Protein AF-Q92HY9-F1 (afdb_monomer)

Sequence (256 aa):
MSGAGNITINAANINLTNNNSILTLFDCNITTLTGNINNTAGVDGQGILNLAHDLGSSNIITGDIGNIGSLAAVNVLLGAATLNSTILKATNINLQSNTSVLNLDDDITVTGNIDGAKGVNGNFIGNAILNGNINNFNILQCNGGNGKILDLQSNTTVNSIVFADSVLAAGTISVNSLLDVGGITFNNSNASGGTLIINTEDTINIALLNAIQAKIQINANLTINDPSAGDIGDIRIADNTTYTIDAANGNVNLLK

Organism: Rickettsia conorii (strain ATCC VR-613 / Malish 7) (NCBI:txid272944)

Radius of gyration: 19.77 Å; Cα contacts (8 Å, |Δi|>4): 895; chains: 1; bounding box: 48×39×58 Å

pLDDT: mean 87.24, std 10.51, range [45.34, 97.75]

Secondary structure (DSSP, 8-state):
----PPEEEEEEEEE--STT-EEE---SSEEEEEEEEE-TTSSSSEEEEEE--STT-EEEE-S-BSSSS-EEEEEE-SSEEEE--SEEEEEEEEE-STT-EEEE-TTEEEEEEEEEPTTPEEEE-SSEEE-S-EES-SEEEE---TT-EEEE-S-EEES-EEE---SS---EEEE-S-EEES-EE--SSSSS--EEEE-S-EEE-S-EETGGG-EEEESS-EEE--TT----SEEEE-TT--EEE--TTS------

Structure (mmCIF, N/CA/C/O backbone):
data_AF-Q92HY9-F1
#
_entry.id   AF-Q92HY9-F1
#
loop_
_atom_site.group_PDB
_atom_site.id
_atom_site.type_symbol
_atom_site.label_atom_id
_atom_site.label_alt_id
_atom_site.label_comp_id
_atom_site.label_asym_id
_atom_site.label_entity_id
_atom_site.label_seq_id
_atom_site.pdbx_PDB_ins_code
_atom_site.Cartn_x
_atom_site.Cartn_y
_atom_site.Cartn_z
_atom_site.occupancy
_atom_site.B_iso_or_equiv
_atom_site.auth_seq_id
_atom_site.auth_comp_id
_atom_site.auth_asym_id
_atom_site.auth_atom_id
_atom_site.pdbx_PDB_model_num
ATOM 1 N N . MET A 1 1 ? 8.825 24.645 -21.674 1.00 48.97 1 MET A N 1
ATOM 2 C CA . MET A 1 1 ? 9.073 23.734 -22.812 1.00 48.97 1 MET A CA 1
ATOM 3 C C . MET A 1 1 ? 7.764 23.571 -23.567 1.00 48.97 1 MET A C 1
ATOM 5 O O . MET A 1 1 ? 6.755 23.303 -22.931 1.00 48.97 1 MET A O 1
ATOM 9 N N . SER A 1 2 ? 7.745 23.839 -24.873 1.00 45.34 2 SER A N 1
ATOM 10 C CA . SER A 1 2 ? 6.568 23.652 -25.726 1.00 45.34 2 SER A CA 1
ATOM 11 C C . SER A 1 2 ? 6.283 22.158 -25.907 1.00 45.34 2 SER A C 1
ATOM 13 O O . SER A 1 2 ? 7.115 21.462 -26.479 1.00 45.34 2 SER A O 1
ATOM 15 N N . GLY A 1 3 ? 5.130 21.705 -25.403 1.00 54.66 3 GLY A N 1
ATOM 16 C CA . GLY A 1 3 ? 4.423 20.468 -25.754 1.00 54.66 3 GLY A CA 1
ATOM 17 C C . GLY A 1 3 ? 5.274 19.227 -26.011 1.00 54.66 3 GLY A C 1
ATOM 18 O O . GLY A 1 3 ? 5.425 18.829 -27.163 1.00 54.66 3 GLY A O 1
ATOM 19 N N . ALA A 1 4 ? 5.766 18.570 -24.959 1.00 65.25 4 ALA A N 1
ATOM 20 C CA . ALA A 1 4 ? 6.141 17.166 -25.099 1.00 65.25 4 ALA A CA 1
ATOM 21 C C . ALA A 1 4 ? 4.860 16.382 -25.432 1.00 65.25 4 ALA A C 1
ATOM 23 O O . ALA A 1 4 ? 3.905 16.400 -24.656 1.00 65.25 4 ALA A O 1
ATOM 24 N N . GLY A 1 5 ? 4.787 15.780 -26.620 1.00 80.56 5 GLY A N 1
ATOM 25 C CA . GLY A 1 5 ? 3.675 14.902 -26.981 1.00 80.56 5 GLY A CA 1
ATOM 26 C C . GLY A 1 5 ? 3.630 13.681 -26.063 1.00 80.56 5 GLY A C 1
ATOM 27 O O . GLY A 1 5 ? 4.637 13.330 -25.451 1.00 80.56 5 GLY A O 1
ATOM 28 N N . ASN A 1 6 ? 2.470 13.036 -25.969 1.00 89.50 6 ASN A N 1
ATOM 29 C CA . ASN A 1 6 ? 2.368 11.770 -25.249 1.00 89.50 6 ASN A CA 1
ATOM 30 C C . ASN A 1 6 ? 3.250 10.715 -25.937 1.00 89.50 6 ASN A C 1
ATOM 32 O O . ASN A 1 6 ? 3.274 10.633 -27.169 1.00 89.50 6 ASN A O 1
ATOM 36 N N . ILE A 1 7 ? 3.946 9.898 -25.152 1.00 91.69 7 ILE A N 1
ATOM 37 C CA . ILE A 1 7 ? 4.766 8.786 -25.634 1.00 91.69 7 ILE A CA 1
ATOM 38 C C . ILE A 1 7 ? 3.978 7.486 -25.465 1.00 91.69 7 ILE A C 1
ATOM 40 O O . ILE A 1 7 ? 3.301 7.264 -24.462 1.00 91.69 7 ILE A O 1
ATOM 44 N N . THR A 1 8 ? 4.067 6.595 -26.449 1.00 93.06 8 THR A N 1
ATOM 45 C CA . THR A 1 8 ? 3.540 5.231 -26.339 1.00 93.06 8 THR A CA 1
ATOM 46 C C . THR A 1 8 ? 4.648 4.239 -26.649 1.00 93.06 8 THR A C 1
ATOM 48 O O . THR A 1 8 ? 5.225 4.265 -27.735 1.00 93.06 8 THR A O 1
ATOM 51 N N . ILE A 1 9 ? 4.940 3.361 -25.692 1.00 94.38 9 ILE A N 1
ATOM 52 C CA . ILE A 1 9 ? 5.895 2.264 -25.828 1.00 94.38 9 ILE A CA 1
ATOM 53 C C . ILE A 1 9 ? 5.087 0.974 -25.863 1.00 94.38 9 ILE A C 1
ATOM 55 O O . ILE A 1 9 ? 4.473 0.602 -24.866 1.00 94.38 9 ILE A O 1
ATOM 59 N N . ASN A 1 10 ? 5.093 0.294 -27.007 1.00 95.00 10 ASN A N 1
ATOM 60 C CA . ASN A 1 10 ? 4.466 -1.013 -27.141 1.00 95.00 10 ASN A CA 1
ATOM 61 C C . ASN A 1 10 ? 5.536 -2.100 -27.202 1.00 95.00 10 ASN A C 1
ATOM 63 O O . ASN A 1 10 ? 6.177 -2.297 -28.235 1.00 95.00 10 ASN A O 1
ATOM 67 N N . ALA A 1 11 ? 5.737 -2.784 -26.081 1.00 93.44 11 ALA A N 1
ATOM 68 C CA . ALA A 1 11 ? 6.594 -3.950 -25.987 1.00 93.44 11 ALA A CA 1
ATOM 69 C C . ALA A 1 11 ? 5.761 -5.148 -25.521 1.00 93.44 11 ALA A C 1
ATOM 71 O O . ALA A 1 11 ? 4.776 -4.996 -24.813 1.00 93.44 11 ALA A O 1
ATOM 72 N N . ALA A 1 12 ? 6.155 -6.367 -25.887 1.00 93.31 12 ALA A N 1
ATOM 73 C CA . ALA A 1 12 ? 5.593 -7.546 -25.225 1.00 93.31 12 ALA A CA 1
ATOM 74 C C . ALA A 1 12 ? 6.194 -7.697 -23.818 1.00 93.31 12 ALA A C 1
ATOM 76 O O . ALA A 1 12 ? 5.486 -7.926 -22.841 1.00 93.31 12 ALA A O 1
ATOM 77 N N . ASN A 1 13 ? 7.518 -7.542 -23.729 1.00 93.19 13 ASN A N 1
ATOM 78 C CA . ASN A 1 13 ? 8.279 -7.577 -22.489 1.00 93.19 13 ASN A CA 1
ATOM 79 C C . ASN A 1 13 ? 9.456 -6.603 -22.575 1.00 93.19 13 ASN A C 1
ATOM 81 O O . ASN A 1 13 ? 10.086 -6.481 -23.629 1.00 93.19 13 ASN A O 1
ATOM 85 N N . ILE A 1 14 ? 9.797 -5.988 -21.450 1.00 94.62 14 ILE A N 1
ATOM 86 C CA . ILE A 1 14 ? 11.052 -5.274 -21.237 1.00 94.62 14 ILE A CA 1
ATOM 87 C C . ILE A 1 14 ? 11.793 -5.977 -20.109 1.00 94.62 14 ILE A C 1
ATOM 89 O O . ILE A 1 14 ? 11.263 -6.135 -19.013 1.00 94.62 14 ILE A O 1
ATOM 93 N N . ASN A 1 15 ? 13.021 -6.410 -20.385 1.00 92.75 15 ASN A N 1
ATOM 94 C CA . ASN A 1 15 ? 13.782 -7.250 -19.470 1.00 92.75 15 ASN A CA 1
ATOM 95 C C . ASN A 1 15 ? 14.967 -6.477 -18.880 1.00 92.75 15 ASN A C 1
ATOM 97 O O . ASN A 1 15 ? 15.875 -6.075 -19.606 1.00 92.75 15 ASN A O 1
ATOM 101 N N . LEU A 1 16 ? 14.969 -6.305 -17.559 1.00 92.62 16 LEU A N 1
ATOM 102 C CA . LEU A 1 16 ? 16.054 -5.725 -16.770 1.00 92.62 16 LEU A CA 1
ATOM 103 C C . LEU A 1 16 ? 16.921 -6.869 -16.224 1.00 92.62 16 LEU A C 1
ATOM 105 O O . LEU A 1 16 ? 16.673 -7.405 -15.148 1.00 92.62 16 LEU A O 1
ATOM 109 N N . THR A 1 17 ? 17.890 -7.324 -17.017 1.00 84.25 17 THR A N 1
ATOM 110 C CA . THR A 1 17 ? 18.532 -8.640 -16.830 1.00 84.25 17 THR A CA 1
ATOM 111 C C . THR A 1 17 ? 19.725 -8.654 -15.872 1.00 84.25 17 THR A C 1
ATOM 113 O O . THR A 1 17 ? 20.313 -9.710 -15.648 1.00 84.25 17 THR A O 1
ATOM 116 N N . ASN A 1 18 ? 20.146 -7.506 -15.342 1.00 83.38 18 ASN A N 1
ATOM 117 C CA . ASN A 1 18 ? 21.265 -7.402 -14.402 1.00 83.38 18 ASN A CA 1
ATOM 118 C C . ASN A 1 18 ? 20.991 -6.341 -13.319 1.00 83.38 18 ASN A C 1
ATOM 120 O O . ASN A 1 18 ? 20.117 -5.492 -13.491 1.00 83.38 18 ASN A O 1
ATOM 124 N N . ASN A 1 19 ? 21.755 -6.357 -12.217 1.00 79.38 19 ASN A N 1
ATOM 125 C CA . ASN A 1 19 ? 21.597 -5.409 -11.098 1.00 79.38 19 ASN A CA 1
ATOM 126 C C . ASN A 1 19 ? 21.677 -3.942 -11.544 1.00 79.38 19 ASN A C 1
ATOM 128 O O . ASN A 1 19 ? 21.043 -3.084 -10.944 1.00 79.38 19 ASN A O 1
ATOM 132 N N . ASN A 1 20 ? 22.444 -3.664 -12.601 1.00 84.25 20 ASN A N 1
ATOM 133 C CA . ASN A 1 20 ? 22.708 -2.314 -13.096 1.00 84.25 20 ASN A CA 1
ATOM 134 C C . ASN A 1 20 ? 21.735 -1.890 -14.209 1.00 84.25 20 ASN A C 1
ATOM 136 O O . ASN A 1 20 ? 21.925 -0.841 -14.821 1.00 84.25 20 ASN A O 1
ATOM 140 N N . SER A 1 21 ? 20.727 -2.710 -14.522 1.00 93.06 21 SER A N 1
ATOM 141 C CA . SER A 1 21 ? 19.748 -2.408 -15.560 1.00 93.06 21 SER A CA 1
ATOM 142 C C . SER A 1 21 ? 18.793 -1.363 -15.020 1.00 93.06 21 SER A C 1
ATOM 144 O O . SER A 1 21 ? 18.073 -1.617 -14.062 1.00 93.06 21 SER A O 1
ATOM 146 N N . ILE A 1 22 ? 18.785 -0.189 -15.634 1.00 95.38 22 ILE A N 1
ATOM 147 C CA . ILE A 1 22 ? 17.919 0.911 -15.228 1.00 95.38 22 ILE A CA 1
ATOM 148 C C . ILE A 1 22 ? 17.062 1.285 -16.428 1.00 95.38 22 ILE A C 1
ATOM 150 O O . ILE A 1 22 ? 17.591 1.632 -17.484 1.00 95.38 22 ILE A O 1
ATOM 154 N N . LEU A 1 23 ? 15.746 1.222 -16.257 1.00 94.94 23 LEU A N 1
ATOM 155 C CA . LEU A 1 23 ? 14.795 1.831 -17.173 1.00 94.94 23 LEU A CA 1
ATOM 156 C C . LEU A 1 23 ? 14.234 3.081 -16.513 1.00 94.94 23 LEU A C 1
ATOM 158 O O . LEU A 1 23 ? 13.571 2.990 -15.485 1.00 94.94 23 LEU A O 1
ATOM 162 N N . THR A 1 24 ? 14.474 4.233 -17.127 1.00 94.31 24 THR A N 1
ATOM 163 C CA . THR A 1 24 ? 13.865 5.498 -16.716 1.00 94.31 24 THR A CA 1
ATOM 164 C C . THR A 1 24 ? 12.935 5.974 -17.814 1.00 94.31 24 THR A C 1
ATOM 166 O O . THR A 1 24 ? 13.365 6.157 -18.952 1.00 94.31 24 THR A O 1
ATOM 169 N N . LEU A 1 25 ? 11.670 6.189 -17.465 1.00 91.94 25 LEU A N 1
ATOM 170 C CA . LEU A 1 25 ? 10.712 6.854 -18.336 1.00 91.94 25 LEU A CA 1
ATOM 171 C C . LEU A 1 25 ? 10.763 8.353 -18.034 1.00 91.94 25 LEU A C 1
ATOM 173 O O . LEU A 1 25 ? 10.386 8.805 -16.952 1.00 91.94 25 LEU A O 1
ATOM 177 N N . PHE A 1 26 ? 11.327 9.098 -18.981 1.00 84.44 26 PHE A N 1
ATOM 178 C CA . PHE A 1 26 ? 11.511 10.538 -18.888 1.00 84.44 26 PHE A CA 1
ATOM 179 C C . PHE A 1 26 ? 10.613 11.223 -19.907 1.00 84.44 26 PHE A C 1
ATOM 181 O O . PHE A 1 26 ? 10.846 11.124 -21.115 1.00 84.44 26 PHE A O 1
ATOM 188 N N . ASP A 1 27 ? 9.604 11.929 -19.422 1.00 72.81 27 ASP A N 1
ATOM 189 C CA . ASP A 1 27 ? 8.750 12.754 -20.248 1.00 72.81 27 ASP A CA 1
ATOM 190 C C . ASP A 1 27 ? 8.119 13.888 -19.448 1.00 72.81 27 ASP A C 1
ATOM 192 O O . ASP A 1 27 ? 7.620 13.707 -18.350 1.00 72.81 27 ASP A O 1
ATOM 196 N N . CYS A 1 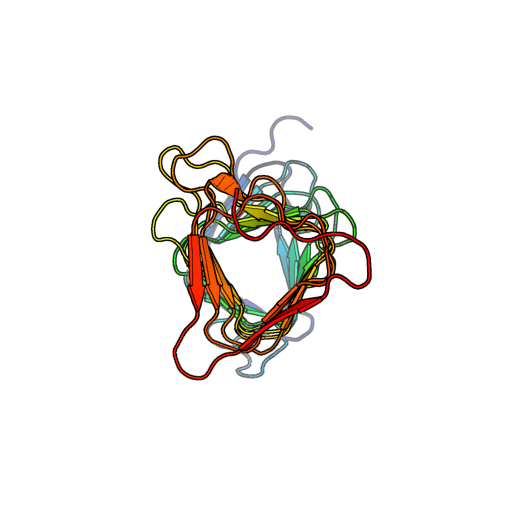28 ? 8.058 15.081 -20.026 1.00 75.19 28 CYS A N 1
ATOM 197 C CA . CYS A 1 28 ? 7.366 16.207 -19.399 1.00 75.19 28 CYS A CA 1
ATOM 198 C C . CYS A 1 28 ? 5.827 16.130 -19.564 1.00 75.19 28 CYS A C 1
ATOM 200 O O . CYS A 1 28 ? 5.172 17.172 -19.514 1.00 75.19 28 CYS A O 1
ATOM 202 N N . ASN A 1 29 ? 5.261 14.957 -19.891 1.00 87.19 29 ASN A N 1
ATOM 203 C CA . ASN A 1 29 ? 3.833 14.756 -20.171 1.00 87.19 29 ASN A CA 1
ATOM 204 C C . ASN A 1 29 ? 3.401 13.305 -19.847 1.00 87.19 29 ASN A C 1
ATOM 206 O O . ASN A 1 29 ? 3.666 12.858 -18.737 1.00 87.19 29 ASN A O 1
ATOM 210 N N . ILE A 1 30 ? 2.716 12.585 -20.750 1.00 89.12 30 ILE A N 1
ATOM 211 C CA . ILE A 1 30 ? 2.204 11.229 -20.490 1.00 89.12 30 ILE A CA 1
ATOM 212 C C . ILE A 1 30 ? 2.961 10.168 -21.295 1.00 89.12 30 ILE A C 1
ATOM 214 O O . ILE A 1 30 ? 2.943 10.205 -22.528 1.00 89.12 30 ILE A O 1
ATOM 218 N N . THR A 1 31 ? 3.487 9.147 -20.615 1.00 94.31 31 THR A N 1
ATOM 219 C CA . THR A 1 31 ? 4.053 7.940 -21.233 1.00 94.31 31 THR A CA 1
ATOM 220 C C . THR A 1 31 ? 3.161 6.768 -20.898 1.00 94.31 31 THR A C 1
ATOM 222 O O . THR A 1 31 ? 2.986 6.416 -19.735 1.00 94.31 31 THR A O 1
ATOM 225 N N . THR A 1 32 ? 2.613 6.129 -21.925 1.00 95.19 32 THR A N 1
ATOM 226 C CA . THR A 1 32 ? 1.929 4.843 -21.785 1.00 95.19 32 THR A CA 1
ATOM 227 C C . THR A 1 32 ? 2.863 3.726 -22.223 1.00 95.19 32 THR A C 1
ATOM 229 O O . THR A 1 32 ? 3.351 3.733 -23.354 1.00 95.19 32 THR A O 1
ATOM 232 N N . LEU A 1 33 ? 3.102 2.762 -21.342 1.00 95.88 33 LEU A N 1
ATOM 233 C CA . LEU A 1 33 ? 3.870 1.561 -21.631 1.00 95.88 33 LEU A CA 1
ATOM 234 C C . LEU A 1 33 ? 2.959 0.343 -21.528 1.00 95.88 33 LEU A C 1
ATOM 236 O O . LEU A 1 33 ? 2.335 0.078 -20.496 1.00 95.88 33 LEU A O 1
ATOM 240 N N . THR A 1 34 ? 2.891 -0.400 -22.625 1.00 94.88 34 THR A N 1
ATOM 241 C CA . THR A 1 34 ? 2.223 -1.697 -22.681 1.00 94.88 34 THR A CA 1
ATOM 242 C C . THR A 1 34 ? 3.268 -2.803 -22.679 1.00 94.88 34 THR A C 1
ATOM 244 O O . THR A 1 34 ? 4.341 -2.644 -23.268 1.00 94.88 34 THR A O 1
ATOM 247 N N . GLY A 1 35 ? 2.946 -3.912 -22.013 1.00 93.31 35 GLY A N 1
ATOM 248 C CA . GLY A 1 35 ? 3.843 -5.055 -21.841 1.00 93.31 35 GLY A CA 1
ATOM 249 C C . GLY A 1 35 ? 4.460 -5.152 -20.456 1.00 93.31 35 GLY A C 1
ATOM 250 O O . GLY A 1 35 ? 4.505 -4.182 -19.701 1.00 93.31 35 GLY A O 1
ATOM 251 N N . ASN A 1 36 ? 4.939 -6.349 -20.129 1.00 95.31 36 ASN A N 1
ATOM 252 C CA . ASN A 1 36 ? 5.488 -6.631 -18.807 1.00 95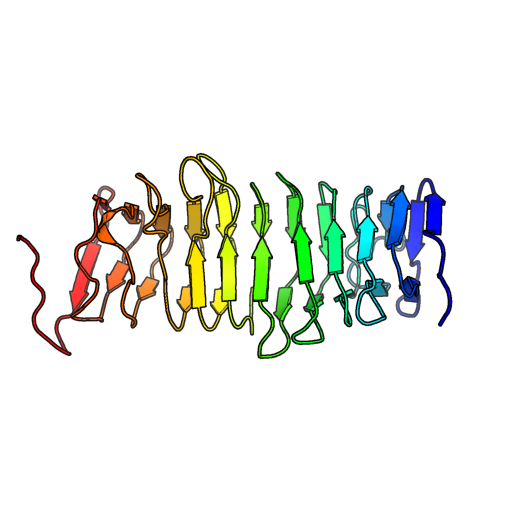.31 36 ASN A CA 1
ATOM 253 C C . ASN A 1 36 ? 6.892 -6.042 -18.655 1.00 95.31 36 ASN A C 1
ATOM 255 O O . ASN A 1 36 ? 7.680 -6.043 -19.604 1.00 95.31 36 ASN A O 1
ATOM 259 N N . ILE A 1 37 ? 7.245 -5.630 -17.441 1.00 95.62 37 ILE A N 1
ATOM 260 C CA . ILE A 1 37 ? 8.609 -5.233 -17.081 1.00 95.62 37 ILE A CA 1
ATOM 261 C C . ILE A 1 37 ? 9.150 -6.282 -16.119 1.00 95.62 37 ILE A C 1
ATOM 263 O O . ILE A 1 37 ? 8.688 -6.399 -14.989 1.00 95.62 37 ILE A O 1
ATOM 267 N N . ASN A 1 38 ? 10.128 -7.066 -16.559 1.00 92.38 38 ASN A N 1
ATOM 268 C CA . ASN A 1 38 ? 10.602 -8.228 -15.819 1.00 92.38 38 ASN A CA 1
ATOM 269 C C . ASN A 1 38 ? 12.091 -8.151 -15.516 1.00 92.38 38 ASN A C 1
ATOM 271 O O . ASN A 1 38 ? 12.891 -7.676 -16.316 1.00 92.38 38 ASN A O 1
ATOM 275 N N . ASN A 1 39 ? 12.473 -8.755 -14.401 1.00 89.69 39 ASN A N 1
ATOM 276 C CA . ASN A 1 39 ? 13.819 -9.256 -14.198 1.00 89.69 39 ASN A CA 1
ATOM 277 C C . ASN A 1 39 ? 13.845 -10.735 -14.618 1.00 89.69 39 ASN A C 1
ATOM 279 O O . ASN A 1 39 ? 13.229 -11.588 -13.981 1.00 89.69 39 ASN A O 1
ATOM 283 N N . THR A 1 40 ? 14.535 -11.046 -15.717 1.00 79.88 40 THR A N 1
ATOM 284 C CA . THR A 1 40 ? 14.580 -12.410 -16.278 1.00 79.88 40 THR A CA 1
ATOM 285 C C . THR A 1 40 ? 15.778 -13.226 -15.807 1.00 79.88 40 THR A C 1
ATOM 287 O O . THR A 1 40 ? 16.004 -14.314 -16.330 1.00 79.88 40 THR A O 1
ATOM 290 N N . ALA A 1 41 ? 16.566 -12.727 -14.848 1.00 75.94 41 ALA A N 1
ATOM 291 C CA . ALA A 1 41 ? 17.670 -13.495 -14.276 1.00 75.94 41 ALA A CA 1
ATOM 292 C C . ALA A 1 41 ? 17.176 -14.641 -13.368 1.00 75.94 41 ALA A C 1
ATOM 294 O O . ALA A 1 41 ? 17.971 -15.493 -12.982 1.00 75.94 41 ALA A O 1
ATOM 295 N N . GLY A 1 42 ? 15.879 -14.663 -13.023 1.00 69.31 42 GLY A N 1
ATOM 296 C CA . GLY A 1 42 ? 15.277 -15.674 -12.145 1.00 69.31 42 GLY A CA 1
ATOM 297 C C . GLY A 1 42 ? 15.721 -15.570 -10.682 1.00 69.31 42 GLY A C 1
ATOM 298 O O . GLY A 1 42 ? 15.424 -16.457 -9.890 1.00 69.31 42 GLY A O 1
ATOM 299 N N . VAL A 1 43 ? 16.437 -14.499 -10.332 1.00 82.62 43 VAL A N 1
ATOM 300 C CA . VAL A 1 43 ? 16.850 -14.147 -8.971 1.00 82.62 43 VAL A CA 1
ATOM 301 C C . VAL A 1 43 ? 16.209 -12.820 -8.609 1.00 82.62 43 VAL A C 1
ATOM 303 O O . VAL A 1 43 ? 16.215 -11.912 -9.431 1.00 82.62 43 VAL A O 1
ATOM 306 N N . ASP A 1 44 ? 15.651 -12.705 -7.412 1.00 87.56 44 ASP A N 1
ATOM 307 C CA . ASP A 1 44 ? 14.997 -11.480 -6.951 1.00 87.56 44 ASP A CA 1
ATOM 308 C C . ASP A 1 44 ? 15.986 -10.317 -6.775 1.00 87.56 44 ASP A C 1
ATOM 310 O O . ASP A 1 44 ? 17.181 -10.515 -6.543 1.00 87.56 44 ASP A O 1
ATOM 314 N N . GLY A 1 45 ? 15.473 -9.088 -6.861 1.00 88.69 45 GLY A N 1
ATOM 315 C CA . GLY A 1 45 ? 16.226 -7.886 -6.504 1.00 88.69 45 GLY A CA 1
ATOM 316 C C . GLY A 1 45 ? 17.171 -7.353 -7.584 1.00 88.69 45 GLY A C 1
ATOM 317 O O . GLY A 1 45 ? 18.196 -6.759 -7.250 1.00 88.69 45 GLY A O 1
ATOM 318 N N . GLN A 1 46 ? 16.836 -7.524 -8.865 1.00 90.50 46 GLN A N 1
ATOM 319 C CA . GLN A 1 46 ? 17.622 -6.986 -9.984 1.00 90.50 46 GLN A CA 1
ATOM 320 C C . GLN A 1 46 ? 16.839 -5.940 -10.761 1.00 90.50 46 GLN A C 1
ATOM 322 O O . GLN A 1 46 ? 15.625 -6.034 -10.898 1.00 90.50 46 GLN A O 1
ATOM 327 N N . GLY A 1 47 ? 17.548 -4.988 -11.357 1.00 93.69 47 GLY A N 1
ATOM 328 C CA . GLY A 1 47 ? 16.933 -3.988 -12.210 1.00 93.69 47 GLY A CA 1
ATOM 329 C C . GLY A 1 47 ? 16.173 -2.914 -11.433 1.00 93.69 47 GLY A C 1
ATOM 330 O O . GLY A 1 47 ? 15.594 -3.151 -10.373 1.00 93.69 47 GLY A O 1
ATOM 331 N N . ILE A 1 48 ? 16.189 -1.704 -11.974 1.00 95.56 48 ILE A N 1
ATOM 332 C CA . ILE A 1 48 ? 15.536 -0.536 -11.396 1.00 95.56 48 ILE A CA 1
ATOM 333 C C . ILE A 1 48 ? 14.613 0.063 -12.448 1.00 95.56 48 ILE A C 1
ATOM 335 O O . ILE A 1 48 ? 15.029 0.323 -13.579 1.00 95.56 48 ILE A O 1
ATOM 339 N N . LEU A 1 49 ? 13.369 0.305 -12.054 1.00 96.62 49 LEU A N 1
ATOM 340 C CA . LEU A 1 49 ? 12.398 1.042 -12.847 1.00 96.62 49 LEU A CA 1
ATOM 341 C C . LEU A 1 49 ? 12.172 2.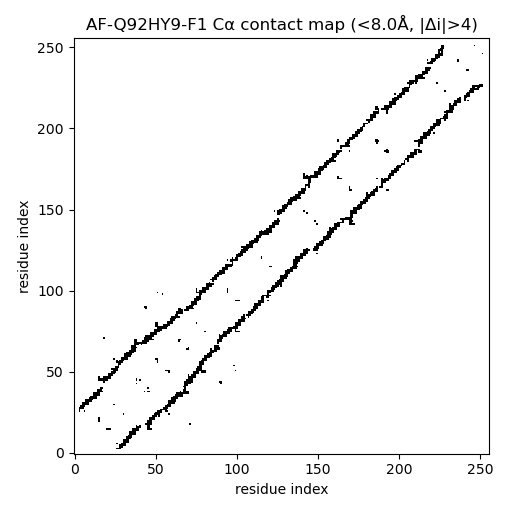414 -12.215 1.00 96.62 49 LEU A C 1
ATOM 343 O O . LEU A 1 49 ? 11.751 2.509 -11.067 1.00 96.62 49 LEU A O 1
ATOM 347 N N . ASN A 1 50 ? 12.430 3.471 -12.972 1.00 96.69 50 ASN A N 1
ATOM 348 C CA . ASN A 1 50 ? 12.210 4.854 -12.578 1.00 96.69 50 ASN A CA 1
ATOM 349 C C . ASN A 1 50 ? 11.054 5.430 -13.401 1.00 96.69 50 ASN A C 1
ATOM 351 O O . ASN A 1 50 ? 11.128 5.496 -14.630 1.00 96.69 50 ASN A O 1
ATOM 355 N N . LEU A 1 51 ? 10.000 5.846 -12.706 1.00 95.56 51 LEU A N 1
ATOM 356 C CA . LEU A 1 51 ? 8.761 6.372 -13.258 1.00 95.56 51 LEU A CA 1
ATOM 357 C C . LEU A 1 51 ? 8.566 7.829 -12.850 1.00 95.56 51 LEU A C 1
ATOM 359 O O . LEU A 1 51 ? 8.954 8.253 -11.761 1.00 95.56 51 LEU A O 1
ATOM 363 N N . ALA A 1 52 ? 7.882 8.565 -13.713 1.00 92.88 52 ALA A N 1
ATOM 364 C CA . ALA A 1 52 ? 7.433 9.924 -13.496 1.00 92.88 52 ALA A CA 1
ATOM 365 C C . ALA A 1 52 ? 8.583 10.842 -13.064 1.00 92.88 52 ALA A C 1
ATOM 367 O O . ALA A 1 52 ? 8.542 11.473 -12.003 1.00 92.88 52 ALA A O 1
ATOM 368 N N . HIS A 1 53 ? 9.651 10.842 -13.869 1.00 91.06 53 HIS A N 1
ATOM 369 C CA . HIS A 1 53 ? 10.892 11.540 -13.550 1.00 91.06 53 HIS A CA 1
ATOM 370 C C . HIS A 1 53 ? 10.680 13.041 -13.310 1.00 91.06 53 HIS A C 1
ATOM 372 O O . HIS A 1 53 ? 11.288 13.597 -12.400 1.00 91.06 53 HIS A O 1
ATOM 378 N N . ASP A 1 54 ? 9.802 13.682 -14.085 1.00 89.94 54 ASP A N 1
ATOM 379 C CA . ASP A 1 54 ? 9.613 15.133 -14.060 1.00 89.94 54 ASP A CA 1
ATOM 380 C C . ASP A 1 54 ? 8.325 15.552 -13.347 1.00 89.94 54 ASP A C 1
ATOM 382 O O . ASP A 1 54 ? 7.332 14.824 -13.300 1.00 89.94 54 ASP A O 1
ATOM 386 N N . LEU A 1 55 ? 8.305 16.772 -12.810 1.00 88.00 55 LEU A N 1
ATOM 387 C CA . LEU A 1 55 ? 7.084 17.335 -12.241 1.00 88.00 55 LEU A CA 1
ATOM 388 C C . LEU A 1 55 ? 6.017 17.502 -13.335 1.00 88.00 55 LEU A C 1
ATOM 390 O O . LEU A 1 55 ? 6.276 18.103 -14.376 1.00 88.00 55 LEU A O 1
ATOM 394 N N . GLY A 1 56 ? 4.810 16.999 -13.078 1.00 86.06 56 GLY A N 1
ATOM 395 C CA . GLY A 1 56 ? 3.711 17.010 -14.050 1.00 86.06 56 GLY A CA 1
ATOM 396 C C . GLY A 1 56 ? 3.773 15.886 -15.089 1.00 86.06 56 GLY A C 1
ATOM 397 O O . GLY A 1 56 ? 2.878 15.805 -15.926 1.00 86.06 56 GLY A O 1
ATOM 398 N N . SER A 1 57 ? 4.784 15.013 -15.019 1.00 91.06 57 SER A N 1
ATOM 399 C CA . SER A 1 57 ? 4.813 13.773 -15.793 1.00 91.06 57 SER A CA 1
ATOM 400 C C . SER A 1 57 ? 3.818 12.750 -15.241 1.00 91.06 57 SER A C 1
ATOM 402 O O . SER A 1 57 ? 3.530 12.722 -14.039 1.00 91.06 57 SER A O 1
ATOM 404 N N . SER A 1 58 ? 3.290 11.905 -16.121 1.00 93.31 58 SER A N 1
ATOM 405 C CA . SER A 1 58 ? 2.445 10.776 -15.753 1.00 93.31 58 SER A CA 1
ATOM 406 C C . SER A 1 58 ? 2.848 9.540 -16.544 1.00 93.31 58 SER A C 1
ATOM 408 O O . SER A 1 58 ? 2.887 9.550 -17.773 1.00 93.31 58 SER A O 1
ATOM 410 N N . ASN A 1 59 ? 3.163 8.448 -15.859 1.00 94.88 59 ASN A N 1
ATOM 411 C CA . ASN A 1 59 ? 3.441 7.175 -16.511 1.00 94.88 59 ASN A CA 1
ATOM 412 C C . ASN A 1 59 ? 2.303 6.200 -16.251 1.00 94.88 59 ASN A C 1
ATOM 414 O O . ASN A 1 59 ? 1.900 6.005 -15.109 1.00 94.88 59 ASN A O 1
ATOM 418 N N . ILE A 1 60 ? 1.799 5.584 -17.314 1.00 95.25 60 ILE A N 1
ATOM 419 C CA . ILE A 1 60 ? 0.727 4.594 -17.271 1.00 95.25 60 ILE A CA 1
ATOM 420 C C . ILE A 1 60 ? 1.319 3.269 -17.733 1.00 95.25 60 ILE A C 1
ATOM 422 O O . ILE A 1 60 ? 1.694 3.127 -18.898 1.00 95.25 60 ILE A O 1
ATOM 426 N N . ILE A 1 61 ? 1.422 2.309 -16.820 1.00 95.75 61 ILE A N 1
ATOM 427 C CA . ILE A 1 61 ? 1.934 0.967 -17.102 1.00 95.75 61 ILE A CA 1
ATOM 428 C C . ILE A 1 61 ? 0.755 0.002 -17.093 1.00 95.75 61 ILE A C 1
ATOM 430 O O . ILE A 1 61 ? -0.025 0.006 -16.150 1.00 95.75 61 ILE A O 1
ATOM 434 N N . THR A 1 62 ? 0.615 -0.805 -18.142 1.00 94.56 62 THR A N 1
ATOM 435 C CA . THR A 1 62 ? -0.521 -1.744 -18.299 1.00 94.56 62 THR A CA 1
ATOM 436 C C . THR A 1 62 ? -0.114 -3.218 -18.283 1.00 94.56 62 THR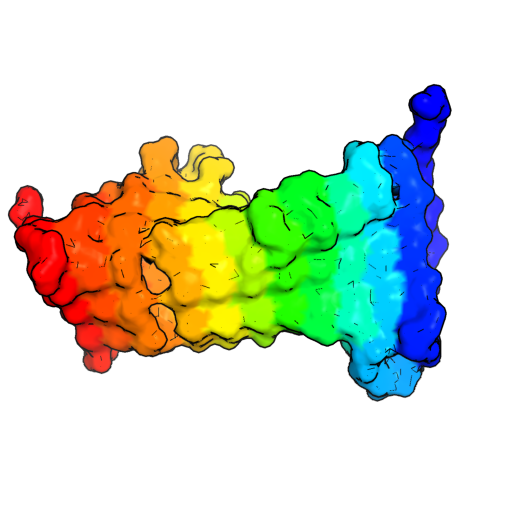 A C 1
ATOM 438 O O . THR A 1 62 ? -0.951 -4.098 -18.454 1.00 94.56 62 THR A O 1
ATOM 441 N N . GLY A 1 63 ? 1.181 -3.505 -18.140 1.00 95.31 63 GLY A N 1
ATOM 442 C CA . GLY A 1 63 ? 1.689 -4.862 -17.951 1.00 95.31 63 GLY A CA 1
ATOM 443 C C . GLY A 1 63 ? 2.210 -5.073 -16.538 1.00 95.31 63 GLY A C 1
ATOM 444 O O . GLY A 1 63 ? 2.488 -4.115 -15.817 1.00 95.31 63 GLY A O 1
ATOM 445 N N . ASP A 1 64 ? 2.367 -6.337 -16.162 1.00 96.06 64 ASP A N 1
ATOM 446 C CA . ASP A 1 64 ? 2.857 -6.703 -14.839 1.00 96.06 64 ASP A CA 1
ATOM 447 C C . ASP A 1 64 ? 4.329 -6.325 -14.658 1.00 96.06 64 ASP A C 1
ATOM 449 O O . ASP A 1 64 ? 5.142 -6.377 -15.591 1.00 96.06 64 ASP A O 1
ATOM 453 N N . ILE A 1 65 ? 4.686 -5.990 -13.422 1.00 96.44 65 ILE A N 1
ATOM 454 C CA . ILE A 1 65 ? 6.043 -5.621 -13.033 1.00 96.44 65 ILE A CA 1
ATOM 455 C C . ILE A 1 65 ? 6.601 -6.703 -12.107 1.00 96.44 65 ILE A C 1
ATOM 457 O O . ILE A 1 65 ? 6.054 -6.980 -11.043 1.00 96.44 65 ILE A O 1
ATOM 461 N N . GLY A 1 66 ? 7.719 -7.311 -12.502 1.00 94.12 66 GLY A N 1
ATOM 462 C CA . GLY A 1 66 ? 8.447 -8.288 -11.690 1.00 94.12 66 GLY A CA 1
ATOM 463 C C . GLY A 1 66 ? 7.778 -9.661 -11.577 1.00 94.12 66 GLY A C 1
ATOM 464 O O . GLY A 1 66 ? 8.014 -10.388 -10.609 1.00 94.12 66 GLY A O 1
ATOM 465 N N . ASN A 1 67 ? 6.947 -10.037 -12.555 1.00 89.31 67 ASN A N 1
ATOM 466 C CA . ASN A 1 67 ? 6.224 -11.311 -12.537 1.00 89.31 67 ASN A CA 1
ATOM 467 C C . ASN A 1 67 ? 7.192 -12.516 -12.488 1.00 89.31 67 ASN A C 1
ATOM 469 O O . ASN A 1 67 ? 7.039 -13.403 -11.650 1.00 89.31 67 ASN A O 1
ATOM 473 N N . ILE A 1 68 ? 8.253 -12.501 -13.307 1.00 89.12 68 ILE A N 1
ATOM 474 C CA . ILE A 1 68 ? 9.264 -13.580 -13.344 1.00 89.12 68 ILE A CA 1
ATOM 475 C C . ILE A 1 68 ? 10.163 -13.574 -12.094 1.00 89.12 68 ILE A C 1
ATOM 477 O O . ILE A 1 68 ? 10.440 -14.624 -11.522 1.00 89.12 68 ILE A O 1
ATOM 481 N N . GLY A 1 69 ? 10.601 -12.396 -11.665 1.00 88.19 69 GLY A N 1
ATOM 482 C CA . GLY A 1 69 ? 11.432 -12.173 -10.484 1.00 88.19 69 GLY A CA 1
ATOM 483 C C . GLY A 1 69 ? 11.305 -10.716 -10.065 1.00 88.19 69 GLY A C 1
ATOM 484 O O . GLY A 1 69 ? 11.075 -9.854 -10.923 1.00 88.19 69 GLY A O 1
ATOM 485 N N . SER A 1 70 ? 11.414 -10.436 -8.767 1.00 93.25 70 SER A N 1
ATOM 486 C CA . SER A 1 70 ? 11.213 -9.077 -8.267 1.00 93.25 70 SER A CA 1
ATOM 487 C C . SER A 1 70 ? 12.266 -8.120 -8.831 1.00 93.25 70 SER A C 1
ATOM 489 O O . SER A 1 70 ? 13.435 -8.483 -9.038 1.00 93.25 70 SER A O 1
ATOM 491 N N . LEU A 1 71 ? 11.848 -6.880 -9.089 1.00 96.06 71 LEU A N 1
ATOM 492 C CA . LEU A 1 71 ? 12.796 -5.808 -9.368 1.00 96.06 71 LEU A CA 1
ATOM 493 C C . LEU A 1 71 ? 13.555 -5.432 -8.089 1.00 96.06 71 LEU A C 1
ATOM 495 O O . LEU A 1 71 ? 13.043 -5.602 -6.985 1.00 96.06 71 LEU A O 1
ATOM 499 N N . ALA A 1 72 ? 14.752 -4.863 -8.212 1.00 95.44 72 ALA A N 1
ATOM 500 C CA . ALA A 1 72 ? 15.447 -4.283 -7.060 1.00 95.44 72 ALA A CA 1
ATOM 501 C C . ALA A 1 72 ? 14.651 -3.108 -6.482 1.00 95.44 72 ALA A C 1
ATOM 503 O O . ALA A 1 72 ? 14.451 -3.009 -5.269 1.00 95.44 72 ALA A O 1
ATOM 504 N N . ALA A 1 73 ? 14.191 -2.224 -7.367 1.00 96.06 73 ALA A N 1
ATOM 505 C CA . ALA A 1 73 ? 13.386 -1.081 -6.989 1.00 96.06 73 ALA A CA 1
ATOM 506 C C . ALA A 1 73 ? 12.445 -0.636 -8.108 1.00 96.06 73 ALA A C 1
ATOM 508 O O . ALA A 1 73 ? 12.793 -0.672 -9.292 1.00 96.06 73 ALA A O 1
ATOM 509 N N . VAL A 1 74 ? 11.285 -0.135 -7.699 1.00 97.31 74 VAL A N 1
ATOM 510 C CA . VAL A 1 74 ? 10.416 0.711 -8.517 1.00 97.31 74 VAL A CA 1
ATOM 511 C C . VAL A 1 74 ? 10.348 2.068 -7.833 1.00 97.31 74 VAL A C 1
ATOM 513 O O . VAL A 1 74 ? 9.986 2.157 -6.665 1.00 97.31 74 VAL A O 1
ATOM 516 N N . ASN A 1 75 ? 10.722 3.129 -8.536 1.00 96.56 75 ASN A N 1
ATOM 517 C CA . ASN A 1 75 ? 10.754 4.480 -7.994 1.00 96.56 75 ASN A CA 1
ATOM 518 C C . ASN A 1 75 ? 9.759 5.359 -8.745 1.00 96.56 75 ASN A C 1
ATOM 520 O O . ASN A 1 75 ? 9.787 5.403 -9.972 1.00 96.56 75 ASN A O 1
ATOM 524 N N . VAL A 1 76 ? 8.936 6.101 -8.013 1.00 94.88 76 VAL A N 1
ATOM 525 C CA . VAL A 1 76 ? 8.127 7.206 -8.535 1.00 94.88 76 VAL A CA 1
ATOM 526 C C . VAL A 1 76 ? 8.788 8.501 -8.085 1.00 94.88 76 VAL A C 1
ATOM 528 O O . VAL A 1 76 ? 8.860 8.781 -6.888 1.00 94.88 76 VAL A O 1
ATOM 531 N N . LEU A 1 77 ? 9.325 9.270 -9.030 1.00 94.19 77 LEU A N 1
ATOM 532 C CA . LEU A 1 77 ? 10.276 10.332 -8.708 1.00 94.19 77 LEU A CA 1
ATOM 533 C C . LEU A 1 77 ? 9.602 11.655 -8.353 1.00 94.19 77 LEU A C 1
ATOM 535 O O . LEU A 1 77 ? 9.663 12.049 -7.197 1.00 94.19 77 LEU A O 1
ATOM 539 N N . LEU A 1 78 ? 8.969 12.341 -9.306 1.00 91.88 78 LEU A N 1
ATOM 540 C CA . LEU A 1 78 ? 8.375 13.671 -9.094 1.00 91.88 78 LEU A CA 1
ATOM 541 C C . LEU A 1 78 ? 6.900 13.756 -9.498 1.00 91.88 78 LEU A C 1
ATOM 543 O O . LEU A 1 78 ? 6.176 14.568 -8.923 1.00 91.88 78 LEU A O 1
ATOM 547 N N . GLY A 1 79 ? 6.468 12.980 -10.492 1.00 90.94 79 GLY A N 1
ATOM 548 C CA . GLY A 1 79 ? 5.107 13.014 -11.029 1.00 90.94 79 GLY A CA 1
ATOM 549 C C . GLY A 1 79 ? 4.228 11.852 -10.562 1.00 90.94 79 GLY A C 1
ATOM 550 O O . GLY A 1 79 ? 4.386 11.322 -9.462 1.00 90.94 79 GLY A O 1
ATOM 551 N N . ALA A 1 80 ? 3.294 11.445 -11.420 1.00 91.94 80 ALA A N 1
ATOM 552 C CA . ALA A 1 80 ? 2.369 10.354 -11.144 1.00 91.94 80 ALA A CA 1
ATOM 553 C C . ALA A 1 80 ? 2.748 9.065 -11.889 1.00 91.94 80 ALA A C 1
ATOM 555 O O . ALA A 1 80 ? 3.059 9.081 -13.076 1.00 91.94 80 ALA A O 1
ATOM 556 N N . ALA A 1 81 ? 2.653 7.925 -11.219 1.00 92.88 81 ALA A N 1
ATOM 557 C CA . ALA A 1 81 ? 2.676 6.610 -11.840 1.00 92.88 81 ALA A CA 1
ATOM 558 C C . ALA A 1 81 ? 1.322 5.938 -11.612 1.00 92.88 81 ALA A C 1
ATOM 560 O O . ALA A 1 81 ? 0.839 5.885 -10.486 1.00 92.88 81 ALA A O 1
ATOM 561 N N . THR A 1 82 ? 0.711 5.434 -12.677 1.00 93.38 82 THR A N 1
ATOM 562 C CA . THR A 1 82 ? -0.526 4.655 -12.633 1.00 93.38 82 THR A CA 1
ATOM 563 C C . THR A 1 82 ? -0.230 3.258 -13.151 1.00 93.38 82 THR A C 1
ATOM 565 O O . THR A 1 82 ? 0.223 3.098 -14.287 1.00 93.38 82 THR A O 1
ATOM 568 N N . LEU A 1 83 ? -0.435 2.257 -12.301 1.00 93.38 83 LEU A N 1
ATOM 569 C CA . LEU A 1 83 ? -0.133 0.863 -12.601 1.00 93.38 83 LEU A CA 1
ATOM 570 C C . LEU A 1 83 ? -1.435 0.084 -12.777 1.00 93.38 83 LEU A C 1
ATOM 572 O O . LEU A 1 83 ? -2.024 -0.383 -11.806 1.00 93.38 83 LEU A O 1
ATOM 576 N N . ASN A 1 84 ? -1.840 -0.067 -14.035 1.00 92.50 84 ASN A N 1
ATOM 577 C CA . ASN A 1 84 ? -2.965 -0.889 -14.478 1.00 92.50 84 ASN A CA 1
ATOM 578 C C . ASN A 1 84 ? -2.484 -2.320 -14.712 1.00 92.50 84 ASN A C 1
ATOM 580 O O . ASN A 1 84 ? -2.456 -2.819 -15.837 1.00 92.50 84 ASN A O 1
ATOM 584 N N . SER A 1 85 ? -1.993 -2.932 -13.641 1.00 91.19 85 SER A N 1
ATOM 585 C CA . SER A 1 85 ? -1.332 -4.232 -13.642 1.00 91.19 85 SER A CA 1
ATOM 586 C C . SER A 1 85 ? -1.921 -5.117 -12.560 1.00 91.19 85 SER A C 1
ATOM 588 O O . SER A 1 85 ? -2.360 -4.617 -11.530 1.00 91.19 85 SER A O 1
ATOM 590 N N . THR A 1 86 ? -1.829 -6.429 -12.738 1.00 94.56 86 THR A N 1
ATOM 591 C CA . THR A 1 86 ? -2.261 -7.381 -11.708 1.00 94.56 86 THR A CA 1
ATOM 592 C C . THR A 1 86 ? -1.166 -7.645 -10.677 1.00 94.56 86 THR A C 1
ATOM 594 O O . THR A 1 86 ? -1.454 -7.978 -9.528 1.00 94.56 86 THR A O 1
ATOM 597 N N . ILE A 1 87 ? 0.103 -7.470 -11.063 1.00 95.75 87 ILE A N 1
ATOM 598 C CA . ILE A 1 87 ? 1.265 -7.773 -10.225 1.00 95.75 87 ILE A CA 1
ATOM 599 C C . ILE A 1 87 ? 2.257 -6.606 -10.230 1.00 95.75 87 ILE A C 1
ATOM 601 O O . ILE A 1 87 ? 2.730 -6.175 -11.284 1.00 95.75 87 ILE A O 1
ATOM 605 N N . LEU A 1 88 ? 2.656 -6.182 -9.029 1.00 96.56 88 LEU A N 1
ATOM 606 C CA . LEU A 1 88 ? 3.817 -5.328 -8.785 1.00 96.56 88 LEU A CA 1
ATOM 607 C C . LEU A 1 88 ? 4.749 -6.009 -7.782 1.00 96.56 88 LEU A C 1
ATOM 609 O O . LEU A 1 88 ? 4.468 -6.056 -6.587 1.00 96.56 88 LEU A O 1
ATOM 613 N N . LYS A 1 89 ? 5.887 -6.512 -8.259 1.00 96.69 89 LYS A N 1
ATOM 614 C CA . LYS A 1 89 ? 6.913 -7.148 -7.427 1.00 96.69 89 LYS A CA 1
ATOM 615 C C . LYS A 1 89 ? 8.236 -6.403 -7.532 1.00 96.69 89 LYS A C 1
ATOM 617 O O . LYS A 1 89 ? 8.918 -6.455 -8.558 1.00 96.69 89 LYS A O 1
ATOM 622 N N . ALA A 1 90 ? 8.641 -5.777 -6.438 1.00 96.50 90 ALA A N 1
ATOM 623 C CA . ALA A 1 90 ? 9.971 -5.207 -6.269 1.00 96.50 90 ALA A CA 1
ATOM 624 C C . ALA A 1 90 ? 10.426 -5.384 -4.820 1.00 96.50 90 ALA A C 1
ATOM 626 O O . ALA A 1 90 ? 9.600 -5.562 -3.940 1.00 96.50 90 ALA A O 1
ATOM 627 N N . THR A 1 91 ? 11.720 -5.332 -4.527 1.00 96.06 91 THR A N 1
ATOM 628 C CA . THR A 1 91 ? 12.168 -5.332 -3.125 1.00 96.06 91 THR A CA 1
ATOM 629 C C . THR A 1 91 ? 11.709 -4.057 -2.419 1.00 96.06 91 THR A C 1
ATOM 631 O O . THR A 1 91 ? 11.207 -4.120 -1.297 1.00 96.06 91 THR A O 1
ATOM 634 N N . ASN A 1 92 ? 11.842 -2.912 -3.098 1.00 96.62 92 ASN A N 1
ATOM 635 C CA . ASN A 1 92 ? 11.409 -1.610 -2.597 1.00 96.62 92 ASN A CA 1
ATOM 636 C C . ASN A 1 92 ? 10.613 -0.848 -3.662 1.00 96.62 92 ASN A C 1
ATOM 638 O O . ASN A 1 92 ? 10.981 -0.824 -4.839 1.00 96.62 92 ASN A O 1
ATOM 642 N N . ILE A 1 93 ? 9.546 -0.192 -3.234 1.00 97.06 93 ILE A N 1
ATOM 643 C CA . ILE A 1 93 ? 8.684 0.664 -4.040 1.00 97.06 93 ILE A CA 1
ATOM 644 C C . ILE A 1 93 ? 8.720 2.041 -3.387 1.00 97.06 93 ILE A C 1
ATOM 646 O O . ILE A 1 93 ? 8.141 2.244 -2.324 1.00 97.06 93 ILE A O 1
ATOM 650 N N . ASN A 1 94 ? 9.432 2.980 -4.001 1.00 96.25 94 ASN A N 1
ATOM 651 C CA . ASN A 1 94 ? 9.750 4.258 -3.373 1.00 96.25 94 ASN A CA 1
ATOM 652 C C . ASN A 1 94 ? 9.010 5.405 -4.053 1.00 96.25 94 ASN A C 1
ATOM 654 O O . ASN A 1 94 ? 9.125 5.587 -5.265 1.00 96.25 94 ASN A O 1
ATOM 658 N N . LEU A 1 95 ? 8.332 6.240 -3.272 1.00 94.94 95 LEU A N 1
ATOM 659 C CA . LEU A 1 95 ? 7.811 7.527 -3.729 1.00 94.94 95 LEU A CA 1
ATOM 660 C C . LEU A 1 95 ? 8.753 8.620 -3.223 1.00 94.94 95 LEU A C 1
ATOM 662 O O . LEU A 1 95 ? 8.792 8.902 -2.032 1.00 94.94 95 LEU A O 1
ATOM 666 N N . GLN A 1 96 ? 9.572 9.192 -4.105 1.00 92.94 96 GLN A N 1
ATOM 667 C CA . GLN A 1 96 ? 10.783 9.921 -3.701 1.00 92.94 96 GLN A CA 1
ATOM 668 C C . GLN A 1 96 ? 10.581 11.417 -3.413 1.00 92.94 96 GLN A C 1
ATOM 670 O O . GLN A 1 96 ? 11.469 12.051 -2.844 1.00 92.94 96 GLN A O 1
ATOM 675 N N . SER A 1 97 ? 9.433 11.988 -3.771 1.00 91.31 97 SER A N 1
ATOM 676 C CA . SER A 1 97 ? 9.101 13.403 -3.582 1.00 91.31 97 SER A CA 1
ATOM 677 C C . SER A 1 97 ? 7.700 13.548 -3.017 1.00 91.31 97 SER A C 1
ATOM 679 O O . SER A 1 97 ? 6.826 12.765 -3.348 1.00 91.31 97 SER A O 1
ATOM 681 N N . ASN A 1 98 ? 7.429 14.608 -2.257 1.00 88.50 98 ASN A N 1
ATOM 682 C CA . ASN A 1 98 ? 6.075 14.932 -1.785 1.00 88.50 98 ASN A CA 1
ATOM 683 C C . ASN A 1 98 ? 5.054 15.178 -2.917 1.00 88.50 98 ASN A C 1
ATOM 685 O O . ASN A 1 98 ? 3.854 15.207 -2.660 1.00 88.50 98 ASN A O 1
ATOM 689 N N . THR A 1 99 ? 5.521 15.372 -4.151 1.00 88.62 99 THR A N 1
ATOM 690 C CA . THR A 1 99 ? 4.690 15.469 -5.358 1.00 88.62 99 THR A CA 1
ATOM 691 C C . THR A 1 99 ? 4.456 14.124 -6.046 1.00 88.62 99 THR A C 1
ATOM 693 O O . THR A 1 99 ? 3.609 14.051 -6.934 1.00 88.62 99 THR A O 1
ATOM 696 N N . SER A 1 100 ? 5.195 13.076 -5.663 1.00 90.19 100 SER A N 1
ATOM 697 C CA . SER A 1 100 ? 5.058 11.735 -6.223 1.00 90.19 100 SER A CA 1
ATOM 698 C C . SER A 1 100 ? 3.692 11.158 -5.887 1.00 90.19 100 SER A C 1
ATOM 700 O O . SER A 1 100 ? 3.278 11.154 -4.727 1.00 90.19 100 SER A O 1
ATOM 702 N N . VAL A 1 101 ? 3.027 10.596 -6.890 1.00 89.56 101 VAL A N 1
ATOM 703 C CA . VAL A 1 101 ? 1.757 9.886 -6.714 1.00 89.56 101 VAL A CA 1
ATOM 704 C C . VAL A 1 101 ? 1.888 8.499 -7.318 1.00 89.56 101 VAL A C 1
ATOM 706 O O . VAL A 1 101 ? 2.233 8.364 -8.488 1.00 89.56 101 VAL A O 1
ATOM 709 N N . LEU A 1 102 ? 1.591 7.469 -6.534 1.00 90.94 102 LEU A N 1
ATOM 710 C CA . LEU A 1 102 ? 1.423 6.109 -7.031 1.00 90.94 102 LEU A CA 1
ATOM 711 C C . LEU A 1 102 ? -0.064 5.779 -6.980 1.00 90.94 102 LEU A C 1
ATOM 713 O O . LEU A 1 102 ? -0.634 5.752 -5.895 1.00 90.94 102 LEU A O 1
ATOM 717 N N . ASN A 1 103 ? -0.660 5.545 -8.144 1.00 89.25 103 ASN A N 1
ATOM 718 C CA . ASN A 1 103 ? -2.006 5.016 -8.279 1.00 89.25 103 ASN A CA 1
ATOM 719 C C . ASN A 1 103 ? -1.896 3.548 -8.675 1.00 89.25 103 ASN A C 1
ATOM 721 O O . ASN A 1 103 ? -1.213 3.200 -9.644 1.00 89.25 103 ASN A O 1
ATOM 725 N N . LEU A 1 104 ? -2.578 2.707 -7.922 1.00 88.94 104 LEU A N 1
ATOM 726 C CA . LEU A 1 104 ? -2.680 1.286 -8.187 1.00 88.94 104 LEU A CA 1
ATOM 727 C C . LEU A 1 104 ? -4.085 0.971 -8.689 1.00 88.94 104 LEU A C 1
ATOM 729 O O . LEU A 1 104 ? -5.042 1.579 -8.212 1.00 88.94 104 LEU A O 1
ATOM 733 N N . ASP A 1 105 ? -4.178 0.079 -9.668 1.00 84.81 105 ASP A N 1
ATOM 734 C CA . ASP A 1 105 ? -5.453 -0.388 -10.205 1.00 84.81 105 ASP A CA 1
ATOM 735 C C . ASP A 1 105 ? -6.098 -1.445 -9.303 1.00 84.81 105 ASP A C 1
ATOM 737 O O . ASP A 1 105 ? -5.464 -2.014 -8.408 1.00 84.81 105 ASP A O 1
ATOM 741 N N . ASP A 1 106 ? -7.377 -1.693 -9.558 1.00 85.12 106 ASP A N 1
ATOM 742 C CA . ASP A 1 106 ? -8.161 -2.682 -8.840 1.00 85.12 106 ASP A CA 1
ATOM 743 C C . ASP A 1 106 ? -7.560 -4.095 -8.989 1.00 85.12 106 ASP A C 1
ATOM 745 O O . ASP A 1 106 ? -7.092 -4.508 -10.047 1.00 85.12 106 ASP A O 1
ATOM 749 N N . ASP A 1 107 ? -7.643 -4.860 -7.906 1.00 89.50 107 ASP A N 1
ATOM 750 C CA . ASP A 1 107 ? -7.216 -6.253 -7.759 1.00 89.50 107 ASP A CA 1
ATOM 751 C C . ASP A 1 107 ? -5.695 -6.492 -7.897 1.00 89.50 107 ASP A C 1
ATOM 753 O O . ASP A 1 107 ? -5.252 -7.638 -8.033 1.00 89.50 107 ASP A O 1
ATOM 757 N N . ILE A 1 108 ? -4.866 -5.444 -7.800 1.00 92.69 108 ILE A N 1
ATOM 758 C CA . ILE A 1 108 ? -3.408 -5.602 -7.827 1.00 92.69 108 ILE A CA 1
ATOM 759 C C . ILE A 1 108 ? -2.880 -6.336 -6.583 1.00 92.69 108 ILE A C 1
ATOM 761 O O . ILE A 1 108 ? -3.284 -6.091 -5.440 1.00 92.69 108 ILE A O 1
ATOM 765 N N . THR A 1 109 ? -1.882 -7.193 -6.791 1.00 96.00 109 THR A N 1
ATOM 766 C CA . THR A 1 109 ? -1.041 -7.732 -5.719 1.00 96.00 109 THR A CA 1
ATOM 767 C C . THR A 1 109 ? 0.322 -7.055 -5.733 1.00 96.00 109 THR A C 1
ATOM 769 O O . THR A 1 109 ? 1.077 -7.153 -6.704 1.00 96.00 109 THR A O 1
ATOM 772 N N . VAL A 1 110 ? 0.658 -6.400 -4.623 1.00 96.38 110 VAL A N 1
ATOM 773 C CA . VAL A 1 110 ? 1.945 -5.739 -4.420 1.00 96.38 110 VAL A CA 1
ATOM 774 C C . VAL A 1 110 ? 2.810 -6.570 -3.484 1.00 96.38 110 VAL A C 1
ATOM 776 O O . VAL A 1 110 ? 2.384 -6.984 -2.404 1.00 96.38 110 VAL A O 1
ATOM 779 N N . THR A 1 111 ? 4.050 -6.812 -3.886 1.00 96.75 111 THR A N 1
ATOM 780 C CA . THR A 1 111 ? 5.088 -7.427 -3.059 1.00 96.75 111 THR A CA 1
ATOM 781 C C . THR A 1 111 ? 6.308 -6.523 -3.054 1.00 96.75 111 THR A C 1
ATOM 783 O O . THR A 1 111 ? 6.794 -6.144 -4.120 1.00 96.75 111 THR A O 1
ATOM 786 N N . GLY A 1 112 ? 6.795 -6.209 -1.856 1.00 96.81 112 GLY A N 1
ATOM 787 C CA . GLY A 1 112 ? 7.859 -5.235 -1.639 1.00 96.81 112 GLY A CA 1
ATOM 788 C C . GLY A 1 112 ? 7.493 -4.228 -0.570 1.00 96.81 112 GLY A C 1
ATOM 789 O O . GLY A 1 112 ? 6.310 -3.953 -0.372 1.00 96.81 112 GLY A O 1
ATOM 790 N N . ASN A 1 113 ? 8.497 -3.669 0.102 1.00 97.19 113 ASN A N 1
ATOM 791 C CA . ASN A 1 113 ? 8.256 -2.534 0.988 1.00 97.19 113 ASN A CA 1
ATOM 792 C C . ASN A 1 113 ? 7.816 -1.329 0.153 1.00 97.19 113 ASN A C 1
ATOM 794 O O . ASN A 1 113 ? 8.371 -1.090 -0.920 1.00 97.19 113 ASN A O 1
ATOM 798 N N . ILE A 1 114 ? 6.828 -0.589 0.638 1.00 95.75 114 ILE A N 1
ATOM 799 C CA . ILE A 1 114 ? 6.332 0.636 0.027 1.00 95.75 114 ILE A CA 1
ATOM 800 C C . ILE A 1 114 ? 6.723 1.791 0.946 1.00 95.75 114 ILE A C 1
ATOM 802 O O . ILE A 1 114 ? 6.212 1.915 2.058 1.00 95.75 114 ILE A O 1
ATOM 806 N N . ASP A 1 115 ? 7.612 2.652 0.471 1.00 95.00 115 ASP A N 1
ATOM 807 C CA . ASP A 1 115 ? 8.196 3.725 1.266 1.00 95.00 115 ASP A CA 1
ATOM 808 C C . ASP A 1 115 ? 7.931 5.090 0.622 1.00 95.00 115 ASP A C 1
ATOM 810 O O . ASP A 1 115 ? 8.333 5.370 -0.512 1.00 95.00 115 ASP A O 1
ATOM 814 N N . GLY A 1 116 ? 7.254 5.967 1.362 1.00 92.12 116 GLY A N 1
ATOM 815 C CA . GLY A 1 116 ? 7.091 7.369 0.991 1.00 92.12 116 GLY A CA 1
ATOM 816 C C . GLY A 1 116 ? 8.257 8.230 1.476 1.00 92.12 116 GLY A C 1
ATOM 817 O O . GLY A 1 116 ? 8.752 8.078 2.589 1.00 92.12 116 GLY A O 1
ATOM 818 N N . ALA A 1 117 ? 8.684 9.212 0.690 1.00 87.06 117 ALA A N 1
ATOM 819 C CA . ALA A 1 117 ? 9.397 10.352 1.244 1.00 87.06 117 ALA A CA 1
ATOM 820 C C . ALA A 1 117 ? 8.466 11.077 2.234 1.00 87.06 117 ALA A C 1
ATOM 822 O O . ALA A 1 117 ? 7.260 11.187 2.007 1.00 87.06 117 ALA A O 1
ATOM 823 N N . LYS A 1 118 ? 9.004 11.593 3.344 1.00 72.50 118 LYS A N 1
ATOM 824 C CA . LYS A 1 118 ? 8.195 12.306 4.348 1.00 72.50 118 LYS A CA 1
ATOM 825 C C . LYS A 1 118 ? 7.374 13.415 3.678 1.00 72.50 118 LYS A C 1
ATOM 827 O O . LYS A 1 118 ? 7.940 14.290 3.026 1.00 72.50 118 LYS A O 1
ATOM 832 N N . GLY A 1 119 ? 6.053 13.385 3.855 1.00 76.44 119 GLY A N 1
ATOM 833 C CA . GLY A 1 119 ? 5.128 14.325 3.206 1.00 76.44 119 GLY A CA 1
ATOM 834 C C . GLY A 1 119 ? 4.395 13.768 1.981 1.00 76.44 119 GLY A C 1
ATOM 835 O O . GLY A 1 119 ? 3.480 14.424 1.497 1.00 76.44 119 GLY A O 1
ATOM 836 N N . VAL A 1 120 ? 4.755 12.576 1.496 1.00 85.81 120 VAL A N 1
ATOM 837 C CA . VAL A 1 120 ? 4.045 11.883 0.410 1.00 85.81 120 VAL A CA 1
ATOM 838 C C . VAL A 1 120 ? 2.679 11.397 0.872 1.00 85.81 120 VAL A C 1
ATOM 840 O O . VAL A 1 120 ? 2.558 10.787 1.935 1.00 85.81 120 VAL A O 1
ATOM 843 N N . ASN A 1 121 ? 1.667 11.586 0.031 1.00 82.56 121 ASN A N 1
ATOM 844 C CA . ASN A 1 121 ? 0.366 10.950 0.197 1.00 82.56 121 ASN A CA 1
ATOM 845 C C . ASN A 1 121 ? 0.286 9.731 -0.735 1.00 82.56 121 ASN A C 1
ATOM 847 O O . ASN A 1 121 ? 0.493 9.849 -1.941 1.00 82.56 121 ASN A O 1
ATOM 851 N N . GLY A 1 122 ? 0.005 8.559 -0.178 1.00 77.19 122 GLY A N 1
ATOM 852 C CA . GLY A 1 122 ? -0.227 7.327 -0.915 1.00 77.19 122 GLY A CA 1
ATOM 853 C C . GLY A 1 122 ? -1.698 7.225 -1.275 1.00 77.19 122 GLY A C 1
ATOM 854 O O . GLY A 1 122 ? -2.547 7.270 -0.386 1.00 77.19 122 GLY A O 1
ATOM 855 N N . ASN A 1 123 ? -1.996 7.106 -2.566 1.00 78.50 123 ASN A N 1
ATOM 856 C CA . ASN A 1 123 ? -3.358 7.011 -3.067 1.00 78.50 123 ASN A CA 1
ATOM 857 C C . ASN A 1 123 ? -3.642 5.597 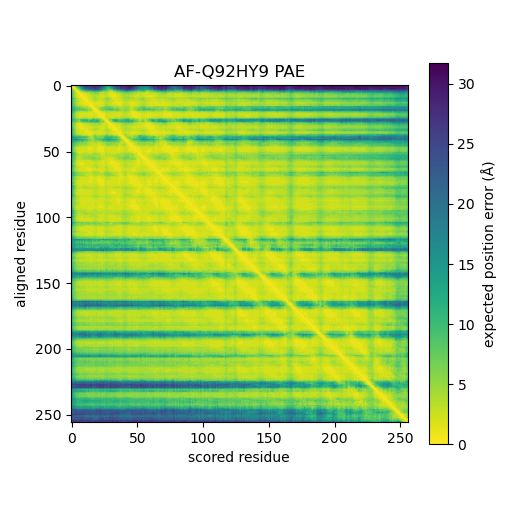-3.581 1.00 78.50 123 ASN A C 1
ATOM 859 O O . ASN A 1 123 ? -3.291 5.254 -4.708 1.00 78.50 123 ASN A O 1
ATOM 863 N N . PHE A 1 124 ? -4.310 4.788 -2.768 1.00 78.44 124 PHE A N 1
ATOM 864 C CA . PHE A 1 124 ? -4.642 3.418 -3.128 1.00 78.44 124 PHE A CA 1
ATOM 865 C C . PHE A 1 124 ? -6.111 3.350 -3.534 1.00 78.44 124 PHE A C 1
ATOM 867 O O . PHE A 1 124 ? -7.026 3.582 -2.734 1.00 78.44 124 PHE A O 1
ATOM 874 N N . ILE A 1 125 ? -6.325 3.080 -4.818 1.00 67.06 125 ILE A N 1
ATOM 875 C CA . ILE A 1 125 ? -7.642 2.925 -5.421 1.00 67.06 125 ILE A CA 1
ATOM 876 C C . ILE A 1 125 ? -7.894 1.421 -5.520 1.00 67.06 125 ILE A C 1
ATOM 878 O O . ILE A 1 125 ? -7.016 0.677 -5.940 1.00 67.06 125 ILE A O 1
ATOM 882 N N . GLY A 1 126 ? -9.073 0.976 -5.088 1.00 67.62 126 GLY A N 1
ATOM 883 C CA . GLY A 1 126 ? -9.517 -0.381 -5.387 1.00 67.62 126 GLY A CA 1
ATOM 884 C C . GLY A 1 126 ? -9.250 -1.462 -4.356 1.00 67.62 126 GLY A C 1
ATOM 885 O O . GLY A 1 126 ? -8.930 -1.210 -3.195 1.00 67.62 126 GLY A O 1
ATOM 886 N N . ASN A 1 127 ? -9.460 -2.693 -4.820 1.00 85.75 127 ASN A N 1
ATOM 887 C CA . ASN A 1 127 ? -9.015 -3.896 -4.136 1.00 85.75 127 ASN A CA 1
ATOM 888 C C . ASN A 1 127 ? -7.502 -4.002 -4.304 1.00 85.75 127 ASN A C 1
ATOM 890 O O . ASN A 1 127 ? -7.032 -4.027 -5.432 1.00 85.75 127 ASN A O 1
ATOM 894 N N . ALA A 1 128 ? -6.731 -4.080 -3.233 1.00 90.94 128 ALA A N 1
ATOM 895 C CA . ALA A 1 128 ? -5.293 -4.285 -3.361 1.00 90.94 128 ALA A CA 1
ATOM 896 C C . ALA A 1 128 ? -4.778 -5.108 -2.192 1.00 90.94 128 ALA A C 1
ATOM 898 O O . ALA A 1 128 ? -5.216 -4.911 -1.061 1.00 90.94 128 ALA A O 1
ATOM 899 N N . ILE A 1 129 ? -3.824 -5.996 -2.464 1.00 95.00 129 ILE A N 1
ATOM 900 C CA . ILE A 1 129 ? -3.129 -6.770 -1.432 1.00 95.00 129 ILE A CA 1
ATOM 901 C C . ILE A 1 129 ? -1.699 -6.255 -1.335 1.00 95.00 129 ILE A C 1
ATOM 903 O O . ILE A 1 129 ? -0.916 -6.402 -2.277 1.00 95.00 129 ILE A O 1
ATOM 907 N N . LEU A 1 130 ? -1.348 -5.657 -0.198 1.00 95.69 130 LEU A N 1
ATOM 908 C CA . LEU A 1 130 ? -0.029 -5.083 0.054 1.00 95.69 130 LEU A CA 1
ATOM 909 C C . LEU A 1 130 ? 0.760 -6.005 0.993 1.00 95.69 130 LEU A C 1
ATOM 911 O O . LEU A 1 130 ? 0.545 -6.011 2.204 1.00 95.69 130 LEU A O 1
ATOM 915 N N . ASN A 1 131 ? 1.667 -6.804 0.420 1.00 96.88 131 ASN A N 1
ATOM 916 C CA . ASN A 1 131 ? 2.409 -7.854 1.136 1.00 96.88 131 ASN A CA 1
ATOM 917 C C . ASN A 1 131 ? 3.698 -7.390 1.822 1.00 96.88 131 ASN A C 1
ATOM 919 O O . ASN A 1 131 ? 4.330 -8.194 2.501 1.00 96.88 131 ASN A O 1
ATOM 923 N N . GLY A 1 132 ? 4.137 -6.150 1.610 1.00 96.62 132 GLY A N 1
ATOM 924 C CA . GLY A 1 132 ? 5.318 -5.600 2.278 1.00 96.62 132 GLY A CA 1
ATOM 925 C C . GLY A 1 132 ? 4.966 -4.471 3.231 1.00 96.62 132 GLY A C 1
ATOM 926 O O . GLY A 1 132 ? 3.820 -4.025 3.289 1.00 96.62 132 GLY A O 1
ATOM 927 N N . ASN A 1 133 ? 5.961 -4.026 3.998 1.00 97.56 133 ASN A N 1
ATOM 928 C CA . ASN A 1 133 ? 5.753 -2.949 4.959 1.00 97.56 133 ASN A CA 1
ATOM 929 C C . ASN A 1 133 ? 5.399 -1.650 4.236 1.0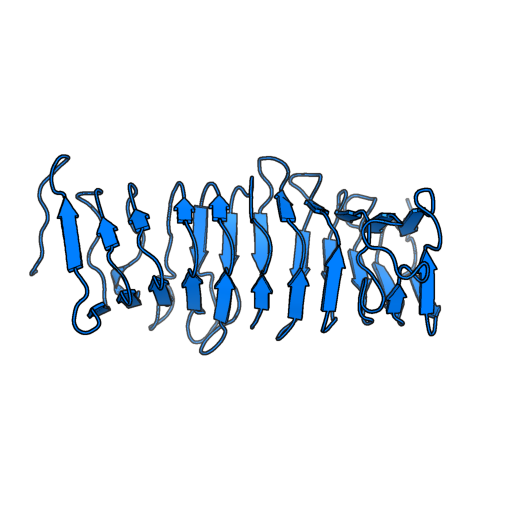0 97.56 133 ASN A C 1
ATOM 931 O O . ASN A 1 133 ? 5.917 -1.390 3.150 1.00 97.56 133 ASN A O 1
ATOM 935 N N . ILE A 1 134 ? 4.570 -0.821 4.857 1.00 95.69 134 ILE A N 1
ATOM 936 C CA . ILE A 1 134 ? 4.198 0.495 4.335 1.00 95.69 134 ILE A CA 1
ATOM 937 C C . ILE A 1 134 ? 4.699 1.535 5.315 1.00 95.69 134 ILE A C 1
ATOM 939 O O . ILE A 1 134 ? 4.211 1.587 6.441 1.00 95.69 134 ILE A O 1
ATOM 943 N N . ASN A 1 135 ? 5.642 2.376 4.900 1.00 95.00 135 ASN A N 1
ATOM 944 C CA . ASN A 1 135 ? 6.251 3.337 5.812 1.00 95.00 135 ASN A CA 1
ATOM 945 C C . ASN A 1 135 ? 6.284 4.754 5.247 1.00 95.00 135 ASN A C 1
ATOM 947 O O . ASN A 1 135 ? 6.293 4.985 4.036 1.00 95.00 135 ASN A O 1
ATOM 951 N N . ASN A 1 136 ? 6.409 5.714 6.164 1.00 92.50 136 ASN A N 1
ATOM 952 C CA . ASN A 1 136 ? 6.817 7.093 5.885 1.00 92.50 136 ASN A CA 1
ATOM 953 C C . ASN A 1 136 ? 5.841 7.912 5.015 1.00 92.50 136 ASN A C 1
ATOM 955 O O . ASN A 1 136 ? 6.178 9.011 4.569 1.00 92.50 136 ASN A O 1
ATOM 959 N N . PHE A 1 137 ? 4.610 7.433 4.834 1.00 92.25 137 PHE A N 1
ATOM 960 C CA . PHE A 1 137 ? 3.540 8.217 4.229 1.00 92.25 137 PHE A CA 1
ATOM 961 C C . PHE A 1 137 ? 2.997 9.258 5.205 1.00 92.25 137 PHE A C 1
ATOM 963 O O . PHE A 1 137 ? 2.783 8.989 6.388 1.00 92.25 137 PHE A O 1
ATOM 970 N N . ASN A 1 138 ? 2.724 10.453 4.686 1.00 91.56 138 ASN A N 1
ATOM 971 C CA . ASN A 1 138 ? 1.948 11.457 5.396 1.00 91.56 138 ASN A CA 1
ATOM 972 C C . ASN A 1 138 ? 0.472 11.050 5.484 1.00 91.56 138 ASN A C 1
ATOM 974 O O . ASN A 1 138 ? -0.134 11.140 6.547 1.00 91.56 138 ASN A O 1
ATOM 978 N N . ILE A 1 139 ? -0.092 10.585 4.370 1.00 89.75 139 ILE A N 1
ATOM 979 C CA . ILE A 1 139 ? -1.452 10.051 4.309 1.00 89.75 139 ILE A CA 1
ATOM 980 C C . ILE A 1 139 ? -1.414 8.738 3.536 1.00 89.75 139 ILE A C 1
ATOM 982 O O . ILE A 1 139 ? -0.909 8.706 2.418 1.00 89.75 139 ILE A O 1
ATOM 986 N N . LEU A 1 140 ? -1.978 7.683 4.110 1.00 91.62 140 LEU A N 1
ATOM 987 C CA . LEU A 1 140 ? -2.390 6.479 3.404 1.00 91.62 140 LEU A CA 1
ATOM 988 C C . LEU A 1 140 ? -3.891 6.592 3.117 1.00 91.62 140 LEU A C 1
ATOM 990 O O . LEU A 1 140 ? -4.718 6.489 4.022 1.00 91.62 140 LEU A O 1
ATOM 994 N N . GLN A 1 141 ? -4.241 6.863 1.863 1.00 88.31 141 GLN A N 1
ATOM 995 C CA . GLN A 1 141 ? -5.618 7.104 1.447 1.00 88.31 141 GLN A CA 1
ATOM 996 C C . GLN A 1 141 ? -6.217 5.864 0.780 1.00 88.31 141 GLN A C 1
ATOM 998 O O . GLN A 1 141 ? -5.634 5.324 -0.161 1.00 88.31 141 GLN A O 1
ATOM 1003 N N . CYS A 1 142 ? -7.407 5.458 1.229 1.00 86.38 142 CYS A N 1
ATOM 1004 C CA . CYS A 1 142 ? -8.221 4.424 0.590 1.00 86.38 142 CYS A CA 1
ATOM 1005 C C . CYS A 1 142 ? -9.376 5.072 -0.190 1.00 86.38 142 CYS A C 1
ATOM 1007 O O . CYS A 1 142 ? -10.222 5.752 0.397 1.00 86.38 142 CYS A O 1
ATOM 1009 N N . ASN A 1 143 ? -9.416 4.845 -1.509 1.00 77.75 143 ASN A N 1
ATOM 1010 C CA . ASN A 1 143 ? -10.350 5.484 -2.451 1.00 77.75 143 ASN A CA 1
ATOM 1011 C C . ASN A 1 143 ? -11.333 4.517 -3.149 1.00 77.75 143 ASN A C 1
ATOM 1013 O O . ASN A 1 143 ? -11.989 4.892 -4.116 1.00 77.75 143 ASN A O 1
ATOM 1017 N N . GLY A 1 144 ? -11.462 3.268 -2.691 1.00 67.88 144 GLY A N 1
ATOM 1018 C CA . GLY A 1 144 ? -12.134 2.213 -3.465 1.00 67.88 144 GLY A CA 1
ATOM 1019 C C . GLY A 1 144 ? -13.670 2.278 -3.583 1.00 67.88 144 GLY A C 1
ATOM 1020 O O . GLY A 1 144 ? -14.245 1.644 -4.459 1.00 67.88 144 GLY A O 1
ATOM 1021 N N . GLY A 1 145 ? -14.386 3.048 -2.768 1.00 75.88 145 GLY A N 1
ATOM 1022 C CA . GLY A 1 145 ? -15.852 2.957 -2.765 1.00 75.88 145 GLY A CA 1
ATOM 1023 C C . GLY A 1 145 ? -16.387 1.687 -2.069 1.00 75.88 145 GLY A C 1
ATOM 1024 O O . GLY A 1 145 ? -15.616 0.906 -1.507 1.00 75.88 145 GLY A O 1
ATOM 1025 N N . ASN A 1 146 ? -17.708 1.454 -2.096 1.00 78.00 146 ASN A N 1
ATOM 1026 C CA . ASN A 1 146 ? -18.329 0.303 -1.418 1.00 78.00 146 ASN A CA 1
ATOM 1027 C C . ASN A 1 146 ? -17.773 -1.048 -1.914 1.00 78.00 146 ASN A C 1
ATOM 1029 O O . ASN A 1 146 ? -17.714 -1.293 -3.118 1.00 78.00 146 ASN A O 1
ATOM 1033 N N . GLY A 1 147 ? -17.444 -1.949 -0.988 1.00 82.25 147 GLY A N 1
ATOM 1034 C CA . GLY A 1 147 ? -17.011 -3.316 -1.291 1.00 82.25 147 GLY A CA 1
ATOM 1035 C C . GLY A 1 147 ? -15.553 -3.460 -1.730 1.00 82.25 147 GLY A C 1
ATOM 1036 O O . GLY A 1 147 ? -15.121 -4.588 -1.953 1.00 82.25 147 GLY A O 1
ATOM 1037 N N . LYS A 1 148 ? -14.793 -2.363 -1.828 1.00 87.38 148 LYS A N 1
ATOM 1038 C CA . LYS A 1 148 ? -13.352 -2.435 -2.082 1.00 87.38 148 LYS A CA 1
ATOM 1039 C C . LYS A 1 148 ? -12.555 -2.596 -0.799 1.00 87.38 148 LYS A C 1
ATOM 1041 O O . LYS A 1 148 ? -12.902 -1.994 0.221 1.00 87.38 148 LYS A O 1
ATOM 1046 N N . ILE A 1 149 ? -11.492 -3.391 -0.871 1.00 91.06 149 ILE A N 1
ATOM 1047 C CA . ILE A 1 149 ? -10.649 -3.733 0.275 1.00 91.06 149 ILE A CA 1
ATOM 1048 C C . ILE A 1 149 ? -9.188 -3.420 -0.042 1.00 91.06 149 ILE A C 1
ATOM 1050 O O . ILE A 1 149 ? -8.584 -4.042 -0.911 1.00 91.06 149 ILE A O 1
ATOM 1054 N N . LEU A 1 150 ? -8.609 -2.499 0.722 1.00 93.56 150 LEU A N 1
ATOM 1055 C CA . LEU A 1 150 ? -7.166 -2.355 0.832 1.00 93.56 150 LEU A CA 1
ATOM 1056 C C . LEU A 1 150 ? -6.677 -3.283 1.947 1.00 93.56 150 LEU A C 1
ATOM 1058 O O . LEU A 1 150 ? -6.964 -3.054 3.123 1.00 93.56 150 LEU A O 1
ATOM 1062 N N . ASP A 1 151 ? -5.982 -4.345 1.568 1.00 95.12 151 ASP A N 1
ATOM 1063 C CA . ASP A 1 151 ? -5.573 -5.421 2.458 1.00 95.12 151 ASP A CA 1
ATOM 1064 C C . ASP A 1 151 ? -4.086 -5.305 2.810 1.00 95.12 151 ASP A C 1
ATOM 1066 O O . ASP A 1 151 ? -3.198 -5.517 1.981 1.00 95.12 151 ASP A O 1
ATOM 1070 N N . LEU A 1 152 ? -3.821 -4.916 4.056 1.00 96.12 152 LEU A N 1
ATOM 1071 C CA . LEU A 1 152 ? -2.499 -4.643 4.604 1.00 96.12 152 LEU A CA 1
ATOM 1072 C C . LEU A 1 152 ? -1.994 -5.914 5.292 1.00 96.12 152 LEU A C 1
ATOM 1074 O O . LEU A 1 152 ? -2.424 -6.256 6.397 1.00 96.12 152 LEU A O 1
ATOM 1078 N N . GLN A 1 153 ? -1.116 -6.653 4.618 1.00 97.56 153 GLN A N 1
ATOM 1079 C CA . GLN A 1 153 ? -0.636 -7.961 5.085 1.00 97.56 153 GLN A CA 1
ATOM 1080 C C . GLN A 1 153 ? 0.628 -7.866 5.958 1.00 97.56 153 GLN A C 1
ATOM 1082 O O . GLN A 1 153 ? 1.006 -8.831 6.612 1.00 97.56 153 GLN A O 1
ATOM 1087 N N . SER A 1 154 ? 1.296 -6.712 5.970 1.00 97.75 154 SER A N 1
ATOM 1088 C CA . SER A 1 154 ? 2.522 -6.439 6.733 1.00 97.75 154 SER A CA 1
ATOM 1089 C C . SER A 1 154 ? 2.403 -5.135 7.523 1.00 97.75 154 SER A C 1
ATOM 1091 O O . SER A 1 154 ? 1.365 -4.472 7.487 1.00 97.75 154 SER A O 1
ATOM 1093 N N . ASN A 1 155 ? 3.445 -4.788 8.285 1.00 97.31 155 ASN A N 1
ATOM 1094 C CA . ASN A 1 155 ? 3.400 -3.636 9.183 1.00 97.31 155 ASN A CA 1
ATOM 1095 C C . ASN A 1 155 ? 3.151 -2.339 8.409 1.00 97.31 155 ASN A C 1
ATOM 1097 O O . ASN A 1 155 ? 3.728 -2.109 7.345 1.00 97.31 155 ASN A O 1
ATOM 1101 N N . THR A 1 156 ? 2.315 -1.478 8.976 1.00 96.00 156 THR A N 1
ATOM 1102 C CA . THR A 1 156 ? 1.986 -0.169 8.414 1.00 96.00 156 THR A CA 1
ATOM 1103 C C . THR A 1 156 ? 2.348 0.910 9.423 1.00 96.00 156 THR A C 1
ATOM 1105 O O . THR A 1 156 ? 1.786 0.938 10.511 1.00 96.00 156 THR A O 1
ATOM 1108 N N . THR A 1 157 ? 3.268 1.803 9.057 1.00 95.25 157 THR A N 1
ATOM 1109 C CA . THR A 1 157 ? 3.722 2.934 9.876 1.00 95.25 157 THR A CA 1
ATOM 1110 C C . THR A 1 157 ? 3.572 4.243 9.103 1.00 95.25 157 THR A C 1
ATOM 1112 O O . THR A 1 157 ? 4.418 4.608 8.279 1.00 95.25 157 THR A O 1
ATOM 1115 N N . VAL A 1 158 ? 2.480 4.969 9.348 1.00 94.00 158 VAL A N 1
ATOM 1116 C CA . VAL A 1 158 ? 2.103 6.168 8.575 1.00 94.00 158 VAL A CA 1
ATOM 1117 C C . VAL A 1 158 ? 1.599 7.291 9.479 1.00 94.00 158 VAL A C 1
ATOM 1119 O O . VAL A 1 158 ? 1.100 7.058 10.571 1.00 94.00 158 VAL A O 1
ATOM 1122 N N . ASN A 1 159 ? 1.696 8.544 9.040 1.00 93.19 159 ASN A N 1
ATOM 1123 C CA . ASN A 1 159 ? 1.222 9.662 9.861 1.00 93.19 159 ASN A CA 1
ATOM 1124 C C . ASN A 1 159 ? -0.313 9.717 9.942 1.00 93.19 159 ASN A C 1
ATOM 1126 O O . ASN A 1 159 ? -0.860 10.076 10.977 1.00 93.19 159 ASN A O 1
ATOM 1130 N N . SER A 1 160 ? -1.022 9.353 8.874 1.00 91.94 160 SER A N 1
ATOM 1131 C CA . SER A 1 160 ? -2.484 9.343 8.868 1.00 91.94 160 SER A CA 1
ATOM 1132 C C . SER A 1 160 ? -3.040 8.312 7.897 1.00 91.94 160 SER A C 1
ATOM 1134 O O . SER A 1 160 ? -2.461 8.077 6.836 1.00 91.94 160 SER A O 1
ATOM 1136 N N . ILE A 1 161 ? -4.185 7.734 8.242 1.00 93.69 161 ILE A N 1
ATOM 1137 C CA . ILE A 1 161 ? -5.046 6.975 7.339 1.00 93.69 161 ILE A CA 1
ATOM 1138 C C . ILE A 1 161 ? -6.298 7.796 7.058 1.00 93.69 161 ILE A C 1
ATOM 1140 O O . ILE A 1 161 ? -6.939 8.315 7.975 1.00 93.69 161 ILE A O 1
ATOM 1144 N N . VAL A 1 162 ? -6.677 7.874 5.783 1.00 91.81 162 VAL A N 1
ATOM 1145 C CA . VAL A 1 162 ? -7.882 8.582 5.348 1.00 91.81 162 VAL A CA 1
ATOM 1146 C C . VAL A 1 162 ? -8.751 7.667 4.495 1.00 91.81 162 VAL A C 1
ATOM 1148 O O . VAL A 1 162 ? -8.347 7.212 3.424 1.00 91.81 162 VAL A O 1
ATOM 1151 N N . PHE A 1 163 ? -9.982 7.449 4.949 1.00 91.44 163 PHE A N 1
ATOM 1152 C CA . PHE A 1 163 ? -11.053 6.901 4.125 1.00 91.44 163 PHE A CA 1
ATOM 1153 C C . PHE A 1 163 ? -11.654 8.051 3.327 1.00 91.44 163 PHE A C 1
ATOM 1155 O O . PHE A 1 163 ? -12.293 8.938 3.890 1.00 91.44 163 PHE A O 1
ATOM 1162 N N . ALA A 1 164 ? -11.406 8.080 2.025 1.00 85.56 164 ALA A N 1
ATOM 1163 C CA . ALA A 1 164 ? -11.747 9.236 1.210 1.00 85.56 1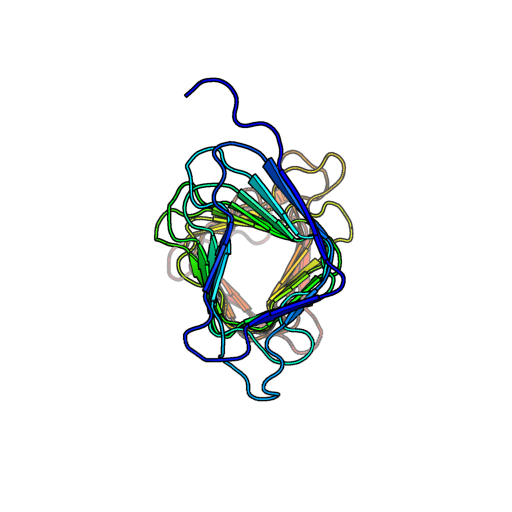64 ALA A CA 1
ATOM 1164 C C . ALA A 1 164 ? -13.107 9.117 0.505 1.00 85.56 164 ALA A C 1
ATOM 1166 O O . ALA A 1 164 ? -13.810 8.106 0.594 1.00 85.56 164 ALA A O 1
ATOM 1167 N N . ASP A 1 165 ? -13.520 10.224 -0.118 1.00 72.94 165 ASP A N 1
ATOM 1168 C CA . ASP A 1 165 ? -14.847 10.418 -0.701 1.00 72.94 165 ASP A CA 1
ATOM 1169 C C . ASP A 1 165 ? -15.089 9.594 -1.968 1.00 72.94 165 ASP A C 1
ATOM 1171 O O . ASP A 1 165 ? -14.495 9.823 -3.017 1.00 72.94 165 ASP A O 1
ATOM 1175 N N . SER A 1 166 ? -16.044 8.668 -1.867 1.00 70.81 166 SER A N 1
ATOM 1176 C CA . SER A 1 166 ? -16.740 8.053 -3.001 1.00 70.81 166 SER A CA 1
ATOM 1177 C C . SER A 1 166 ? -18.204 8.498 -3.000 1.00 70.81 166 SER A C 1
ATOM 1179 O O . SER A 1 166 ? -18.721 8.897 -1.970 1.00 70.81 166 SER A O 1
ATOM 1181 N N . VAL A 1 167 ? -18.901 8.422 -4.135 1.00 66.75 167 VAL A N 1
ATOM 1182 C CA . VAL A 1 167 ? -20.290 8.911 -4.284 1.00 66.75 167 VAL A CA 1
ATOM 1183 C C . VAL A 1 167 ? -21.310 8.100 -3.459 1.00 66.75 167 VAL A C 1
ATOM 1185 O O . VAL A 1 167 ? -22.430 8.559 -3.255 1.00 66.75 167 VAL A O 1
ATOM 1188 N N . LEU A 1 168 ? -20.958 6.885 -3.009 1.00 67.44 168 LEU A N 1
ATOM 1189 C CA . LEU A 1 168 ? -21.909 5.939 -2.399 1.00 67.44 168 LEU A CA 1
ATOM 1190 C C . LEU A 1 168 ? -21.497 5.417 -1.008 1.00 67.44 168 LEU A C 1
ATOM 1192 O O . LEU A 1 168 ? -22.354 5.286 -0.138 1.00 67.44 168 LEU A O 1
ATOM 1196 N N . ALA A 1 169 ? -20.219 5.088 -0.788 1.00 75.31 169 ALA A N 1
ATOM 1197 C CA . ALA A 1 169 ? -19.669 4.648 0.503 1.00 75.31 169 ALA A CA 1
ATOM 1198 C C . ALA A 1 169 ? -18.141 4.659 0.445 1.00 75.31 169 ALA A C 1
ATOM 1200 O O . ALA A 1 169 ? -17.596 4.398 -0.621 1.00 75.31 169 ALA A O 1
ATOM 1201 N N . ALA A 1 170 ? -17.448 4.868 1.562 1.00 86.12 170 ALA A N 1
ATOM 1202 C CA . ALA A 1 170 ? -16.002 4.657 1.607 1.00 86.12 170 ALA A CA 1
ATOM 1203 C C . ALA A 1 170 ? -15.630 3.161 1.687 1.00 86.12 170 ALA A C 1
ATOM 1205 O O . ALA A 1 170 ? -16.449 2.318 2.065 1.00 86.12 170 ALA A O 1
ATOM 1206 N N . GLY A 1 171 ? -14.391 2.847 1.298 1.00 89.44 171 GLY A N 1
ATOM 1207 C CA . GLY A 1 171 ? -13.872 1.480 1.225 1.00 89.44 171 GLY A CA 1
ATOM 1208 C C . GLY A 1 171 ? -13.542 0.851 2.579 1.00 89.44 171 GLY A C 1
ATOM 1209 O O . GLY A 1 171 ? -13.820 1.400 3.649 1.00 89.44 171 GLY A O 1
ATOM 1210 N N . THR A 1 172 ? -12.937 -0.329 2.510 1.00 91.44 172 THR A N 1
ATOM 1211 C CA . THR A 1 172 ? -12.465 -1.092 3.666 1.00 91.44 172 THR A CA 1
ATOM 1212 C C . THR A 1 172 ? -10.944 -1.090 3.711 1.00 91.44 172 THR A C 1
ATOM 1214 O O . THR A 1 172 ? -10.300 -1.298 2.685 1.00 91.44 172 THR A O 1
ATOM 1217 N N . ILE A 1 173 ? -10.376 -0.917 4.901 1.00 94.62 173 ILE A N 1
ATOM 1218 C CA . ILE A 1 173 ? -8.972 -1.218 5.180 1.00 94.62 173 ILE A CA 1
ATOM 1219 C C . ILE A 1 173 ? -8.940 -2.424 6.113 1.00 94.62 173 ILE A C 1
ATOM 1221 O O . ILE A 1 173 ? -9.551 -2.401 7.183 1.00 94.62 173 ILE A O 1
ATOM 1225 N N . SER A 1 174 ? -8.254 -3.477 5.683 1.00 95.56 174 SER A N 1
ATOM 1226 C CA . SER A 1 174 ? -8.050 -4.711 6.437 1.00 95.56 174 SER A CA 1
ATOM 1227 C C . SER A 1 174 ? -6.611 -4.759 6.931 1.00 95.56 174 SER A C 1
ATOM 1229 O O . SER A 1 174 ? -5.679 -4.647 6.141 1.00 95.56 174 SER A O 1
ATOM 1231 N N . VAL A 1 175 ? -6.434 -4.874 8.244 1.00 97.00 175 VAL A N 1
ATOM 1232 C CA . VAL A 1 175 ? -5.140 -4.819 8.927 1.00 97.00 175 VAL A CA 1
ATOM 1233 C C . VAL A 1 175 ? -4.819 -6.208 9.462 1.00 97.00 175 VAL A C 1
ATOM 1235 O O . VAL A 1 175 ? -5.482 -6.686 10.383 1.00 97.00 175 VAL A O 1
ATOM 1238 N N . ASN A 1 176 ? -3.807 -6.862 8.892 1.00 97.56 176 ASN A N 1
ATOM 1239 C CA . ASN A 1 176 ? -3.393 -8.221 9.274 1.00 97.56 176 ASN A CA 1
ATOM 1240 C C . ASN A 1 176 ? -2.032 -8.265 9.984 1.00 97.56 176 ASN A C 1
ATOM 1242 O O . ASN A 1 176 ? -1.550 -9.344 10.315 1.00 97.56 176 ASN A O 1
ATOM 1246 N N . SER A 1 177 ? -1.419 -7.106 10.217 1.00 97.06 177 SER A N 1
ATOM 1247 C CA . SER A 1 177 ? -0.181 -6.938 10.980 1.00 97.06 177 SER A CA 1
ATOM 1248 C C . SER A 1 177 ? -0.212 -5.596 11.719 1.00 97.06 177 SER A C 1
ATOM 1250 O O . SER A 1 177 ? -1.212 -4.892 11.643 1.00 97.06 177 SER A O 1
ATOM 1252 N N . LEU A 1 178 ? 0.857 -5.246 12.434 1.00 96.06 178 LEU A N 1
ATOM 1253 C CA . LEU A 1 178 ? 0.933 -4.028 13.245 1.00 96.06 178 LEU A CA 1
ATOM 1254 C C . LEU A 1 178 ? 0.543 -2.762 12.458 1.00 96.06 178 LEU A C 1
ATOM 1256 O O . LEU A 1 178 ? 1.127 -2.483 11.404 1.00 96.06 178 LEU A O 1
ATOM 1260 N N . LEU A 1 179 ? -0.359 -1.962 13.027 1.00 95.56 179 LEU A N 1
ATOM 1261 C CA . LEU A 1 179 ? -0.713 -0.624 12.571 1.00 95.56 179 LEU A CA 1
ATOM 1262 C C . LEU A 1 179 ? -0.202 0.448 13.546 1.00 95.56 179 LEU A C 1
ATOM 1264 O O . LEU A 1 179 ? -0.770 0.688 14.605 1.00 95.56 179 LEU A O 1
ATOM 1268 N N . ASP A 1 180 ? 0.838 1.168 13.138 1.00 94.31 180 ASP A N 1
ATOM 1269 C CA . ASP A 1 180 ? 1.322 2.373 13.813 1.00 94.31 180 ASP A CA 1
ATOM 1270 C C . ASP A 1 180 ? 0.890 3.611 13.017 1.00 94.31 180 ASP A C 1
ATOM 1272 O O . ASP A 1 180 ? 1.355 3.859 11.899 1.00 94.31 180 ASP A O 1
ATOM 1276 N N . VAL A 1 181 ? -0.059 4.374 13.559 1.00 92.69 181 VAL A N 1
ATOM 1277 C CA . VAL A 1 181 ? -0.680 5.491 12.846 1.00 92.69 181 VAL A CA 1
ATOM 1278 C C . VAL A 1 181 ? -0.870 6.721 13.726 1.00 92.69 181 VAL A C 1
ATOM 1280 O O . VAL A 1 181 ? -1.304 6.624 14.871 1.00 92.69 181 VAL A O 1
ATOM 1283 N N . GLY A 1 182 ? -0.578 7.902 13.172 1.00 90.94 182 GLY A N 1
ATOM 1284 C CA . GLY A 1 182 ? -0.747 9.192 13.857 1.00 90.94 182 GLY A CA 1
ATOM 1285 C C . GLY A 1 182 ? -2.177 9.758 13.841 1.00 90.94 182 GLY A C 1
ATOM 1286 O O . GLY A 1 182 ? -2.483 10.676 14.600 1.00 90.94 182 GLY A O 1
ATOM 1287 N N . GLY A 1 183 ? -3.072 9.215 13.012 1.00 90.75 183 GLY A N 1
ATOM 1288 C CA . GLY A 1 183 ? -4.490 9.579 12.967 1.00 90.75 183 GLY A CA 1
ATOM 1289 C C . GLY A 1 183 ? -5.298 8.717 11.997 1.00 90.75 183 GLY A C 1
ATOM 1290 O O . GLY A 1 183 ? -4.795 8.327 10.947 1.00 90.75 183 GLY A O 1
ATOM 1291 N N . ILE A 1 184 ? -6.565 8.438 12.310 1.00 92.38 184 ILE A N 1
ATOM 1292 C CA . ILE A 1 184 ? -7.487 7.763 11.384 1.00 92.38 184 ILE A CA 1
ATOM 1293 C C . ILE A 1 184 ? -8.690 8.671 11.165 1.00 92.38 184 ILE A C 1
ATOM 1295 O O . ILE A 1 184 ? -9.406 9.017 12.104 1.00 92.38 184 ILE A O 1
ATOM 1299 N N . THR A 1 185 ? -8.907 9.063 9.913 1.00 91.62 185 THR A N 1
ATOM 1300 C CA . THR A 1 185 ? -10.036 9.902 9.510 1.00 91.62 185 THR A CA 1
ATOM 1301 C C . THR A 1 185 ? -10.984 9.110 8.634 1.00 91.62 185 THR A C 1
ATOM 1303 O O . THR A 1 185 ? -10.630 8.694 7.529 1.00 91.62 185 THR A O 1
ATOM 1306 N N . PHE A 1 186 ? -12.205 8.935 9.124 1.00 90.94 186 PHE A N 1
ATOM 1307 C CA . PHE A 1 186 ? -13.293 8.366 8.352 1.00 90.94 186 PHE A CA 1
ATOM 1308 C C . PHE A 1 186 ? -13.965 9.429 7.482 1.00 90.94 186 PHE A C 1
ATOM 1310 O O . PHE A 1 186 ? -13.866 10.642 7.702 1.00 90.94 186 PHE A O 1
ATOM 1317 N N . ASN A 1 187 ? -14.673 8.954 6.474 1.00 88.44 187 ASN A N 1
ATOM 1318 C CA . ASN A 1 187 ? -15.488 9.781 5.616 1.00 88.44 187 ASN A CA 1
ATOM 1319 C C . ASN A 1 187 ? -16.779 10.200 6.348 1.00 88.44 187 ASN A C 1
ATOM 1321 O O . ASN A 1 187 ? -17.466 9.359 6.923 1.00 88.44 187 ASN A O 1
ATOM 1325 N N . ASN A 1 188 ? -17.130 11.489 6.323 1.00 79.88 188 ASN A N 1
ATOM 1326 C CA . ASN A 1 188 ? -18.375 12.005 6.910 1.00 79.88 188 ASN A CA 1
ATOM 1327 C C . ASN A 1 188 ? -19.432 12.444 5.881 1.00 79.88 188 ASN A C 1
ATOM 1329 O O . ASN A 1 188 ? -20.559 12.741 6.279 1.00 79.88 188 ASN A O 1
ATOM 1333 N N . SER A 1 189 ? -19.102 12.476 4.591 1.00 79.88 189 SER A N 1
ATOM 1334 C CA . SER A 1 189 ? -20.019 12.865 3.515 1.00 79.88 189 SER A CA 1
ATOM 1335 C C . SER A 1 189 ? -20.982 11.736 3.127 1.00 79.88 189 SER A C 1
ATOM 1337 O O . SER A 1 189 ? -22.020 11.994 2.520 1.00 79.88 189 SER A O 1
ATOM 1339 N N . ASN A 1 190 ? -20.650 10.487 3.472 1.00 71.69 190 ASN A N 1
ATOM 1340 C CA . ASN A 1 190 ? -21.353 9.281 3.036 1.00 71.69 190 ASN A CA 1
ATOM 1341 C C . ASN A 1 190 ? -22.044 8.534 4.171 1.00 71.69 190 ASN A C 1
ATOM 1343 O O . ASN A 1 190 ? -21.484 8.426 5.255 1.00 71.69 190 ASN A O 1
ATOM 1347 N N . ALA A 1 191 ? -23.155 7.857 3.847 1.00 72.94 191 ALA A N 1
ATOM 1348 C CA . ALA A 1 191 ? -23.894 6.988 4.772 1.00 72.94 191 ALA A CA 1
ATOM 1349 C C . ALA A 1 191 ? -23.036 5.877 5.417 1.00 72.94 191 ALA A C 1
ATOM 1351 O O . ALA A 1 191 ? -23.367 5.390 6.494 1.00 72.94 191 ALA A O 1
ATOM 1352 N N . SER A 1 192 ? -21.946 5.472 4.755 1.00 84.25 192 SER A N 1
ATOM 1353 C CA . SER A 1 192 ? -20.909 4.589 5.296 1.00 84.25 192 SER A CA 1
ATOM 1354 C C . SER A 1 192 ? -19.554 5.281 5.176 1.00 84.25 192 SER A C 1
ATOM 1356 O O . SER A 1 192 ? -19.014 5.428 4.073 1.00 84.25 192 SER A O 1
ATOM 1358 N N . GLY A 1 193 ? -19.009 5.675 6.326 1.00 87.06 193 GLY A N 1
ATOM 1359 C CA . GLY A 1 193 ? -17.772 6.438 6.479 1.00 87.06 193 GLY A CA 1
ATOM 1360 C C . GLY A 1 193 ? -16.485 5.640 6.255 1.00 87.06 193 GLY A C 1
ATOM 1361 O O . GLY A 1 193 ? -15.391 6.200 6.278 1.00 87.06 193 GLY A O 1
ATOM 1362 N N . GLY A 1 194 ? -16.614 4.339 6.002 1.00 90.50 194 GLY A N 1
ATOM 1363 C CA . GLY A 1 194 ? -15.510 3.412 5.772 1.00 90.50 194 GLY A CA 1
ATOM 1364 C C . GLY A 1 194 ? -15.503 2.303 6.812 1.00 90.50 194 GLY A C 1
ATOM 1365 O O . GLY A 1 194 ? -16.106 2.430 7.881 1.00 90.50 194 GLY A O 1
ATOM 1366 N N . THR A 1 195 ? -14.848 1.194 6.478 1.00 91.62 195 THR A N 1
ATOM 1367 C CA . THR A 1 195 ? -14.693 0.061 7.395 1.00 91.62 195 THR A CA 1
ATOM 1368 C C . THR A 1 195 ? -13.226 -0.152 7.731 1.00 91.62 195 THR A C 1
ATOM 1370 O O . THR A 1 195 ? -12.412 -0.361 6.836 1.00 91.62 195 THR A O 1
ATOM 1373 N N . LEU A 1 196 ? -12.894 -0.157 9.017 1.00 94.12 196 LEU A N 1
ATOM 1374 C CA . LEU A 1 196 ? -11.598 -0.614 9.509 1.00 94.12 196 LEU A CA 1
ATOM 1375 C C . LEU A 1 196 ? -11.758 -2.022 10.087 1.00 94.12 196 LEU A C 1
ATOM 1377 O O . LEU A 1 196 ? -12.589 -2.231 10.970 1.00 94.12 196 LEU A O 1
ATOM 1381 N N . ILE A 1 197 ? -10.985 -2.985 9.592 1.00 95.44 197 ILE A N 1
ATOM 1382 C CA . ILE A 1 197 ? -10.960 -4.357 10.108 1.00 95.44 197 ILE A CA 1
ATOM 1383 C C . ILE A 1 197 ? -9.597 -4.615 10.743 1.00 95.44 197 ILE A C 1
ATOM 1385 O O . ILE A 1 197 ? -8.576 -4.472 10.077 1.00 95.44 197 ILE A O 1
ATOM 1389 N N . ILE A 1 198 ? -9.595 -5.029 12.008 1.00 97.00 198 ILE A N 1
ATOM 1390 C CA . ILE A 1 198 ? -8.399 -5.399 12.766 1.00 97.00 198 ILE A CA 1
ATOM 1391 C C . ILE A 1 198 ? -8.377 -6.922 12.929 1.00 97.00 198 ILE A C 1
ATOM 1393 O O . ILE A 1 198 ? -9.202 -7.482 13.654 1.00 97.00 198 ILE A O 1
ATOM 1397 N N . ASN A 1 199 ? -7.457 -7.592 12.231 1.00 97.00 199 ASN A N 1
ATOM 1398 C CA . ASN A 1 199 ? -7.296 -9.053 12.237 1.00 97.00 199 ASN A CA 1
ATOM 1399 C C . ASN A 1 199 ? -6.115 -9.537 13.090 1.00 97.00 199 ASN A C 1
ATOM 1401 O O . ASN A 1 199 ? -5.957 -10.742 13.276 1.00 97.00 199 ASN A O 1
ATOM 1405 N N . THR A 1 200 ? -5.299 -8.623 13.613 1.00 94.62 200 THR A N 1
ATOM 1406 C CA . THR A 1 200 ? -4.185 -8.916 14.521 1.00 94.62 200 THR A CA 1
ATOM 1407 C C . THR A 1 200 ? -4.315 -8.109 15.806 1.00 94.62 200 THR A C 1
ATOM 1409 O O . THR A 1 200 ? -5.041 -7.121 15.843 1.00 94.62 200 THR A O 1
ATOM 1412 N N . GLU A 1 201 ? -3.624 -8.532 16.862 1.00 94.50 201 GLU A N 1
ATOM 1413 C CA . GLU A 1 201 ? -3.522 -7.729 18.077 1.00 94.50 201 GLU A CA 1
ATOM 1414 C C . GLU A 1 201 ? -2.916 -6.353 17.772 1.00 94.50 201 GLU A C 1
ATOM 1416 O O . GLU A 1 201 ? -1.858 -6.278 17.142 1.00 94.50 201 GLU A O 1
ATOM 1421 N N . ASP A 1 202 ? -3.593 -5.286 18.207 1.00 92.50 202 ASP A N 1
ATOM 1422 C CA . ASP A 1 202 ? -3.193 -3.909 17.908 1.00 92.50 202 ASP A CA 1
ATOM 1423 C C . ASP A 1 202 ? -3.568 -2.913 19.025 1.00 92.50 202 ASP A C 1
ATOM 1425 O O . ASP A 1 202 ? -4.425 -3.171 19.879 1.00 92.50 202 ASP A O 1
ATOM 1429 N N . THR A 1 203 ? -2.910 -1.754 19.030 1.00 90.25 203 THR A N 1
ATOM 1430 C CA . THR A 1 203 ? -3.178 -0.634 19.936 1.00 90.25 203 THR A CA 1
ATOM 1431 C C . THR A 1 203 ? -3.228 0.682 19.167 1.00 90.25 203 THR A C 1
ATOM 1433 O O . THR A 1 203 ? -2.210 1.188 18.702 1.00 90.25 203 THR A O 1
ATOM 1436 N N . ILE A 1 204 ? -4.404 1.306 19.135 1.00 87.50 204 ILE A N 1
ATOM 1437 C CA . ILE A 1 204 ? -4.607 2.624 18.533 1.00 87.50 204 ILE A CA 1
ATOM 1438 C C . ILE A 1 204 ? -4.509 3.686 19.631 1.00 87.50 204 ILE A C 1
ATOM 1440 O O . ILE A 1 204 ? -5.356 3.787 20.520 1.00 87.50 204 ILE A O 1
ATOM 1444 N N . ASN A 1 205 ? -3.458 4.502 19.562 1.00 83.81 205 ASN A N 1
ATOM 1445 C CA . ASN A 1 205 ? -3.151 5.539 20.554 1.00 83.81 205 ASN A CA 1
ATOM 1446 C C . ASN A 1 205 ? -3.696 6.932 20.196 1.00 83.81 205 ASN A C 1
ATOM 1448 O O . ASN A 1 205 ? -3.298 7.919 20.809 1.00 83.81 205 ASN A O 1
ATOM 1452 N N . ILE A 1 206 ? -4.546 7.024 19.173 1.00 83.12 206 ILE A N 1
ATOM 1453 C CA . ILE A 1 206 ? -4.954 8.289 18.553 1.00 83.12 206 ILE A CA 1
ATOM 1454 C C . ILE A 1 206 ? -6.474 8.404 18.429 1.00 83.12 206 ILE A C 1
ATOM 1456 O O . ILE A 1 206 ? -7.195 7.406 18.485 1.00 83.12 206 ILE A O 1
ATOM 1460 N N . ALA A 1 207 ? -6.963 9.631 18.245 1.00 78.62 207 ALA A N 1
ATOM 1461 C CA . ALA A 1 207 ? -8.380 9.906 18.044 1.00 78.62 207 ALA A CA 1
ATOM 1462 C C . ALA A 1 207 ? -8.870 9.417 16.671 1.00 78.62 207 ALA A C 1
ATOM 1464 O O . ALA A 1 207 ? -8.221 9.623 15.641 1.00 78.62 207 ALA A O 1
ATOM 1465 N N . LEU A 1 208 ? -10.066 8.828 16.652 1.00 87.56 208 LEU A N 1
ATOM 1466 C CA . LEU A 1 208 ? -10.773 8.477 15.425 1.00 87.56 208 LEU A CA 1
ATOM 1467 C C . LEU A 1 208 ? -11.662 9.650 15.007 1.00 87.56 208 LEU A C 1
ATOM 1469 O O . LEU A 1 208 ? -12.602 10.028 15.706 1.00 87.56 208 LEU A O 1
ATOM 1473 N N . LEU A 1 209 ? -11.369 10.244 13.855 1.00 88.44 209 LEU A N 1
ATOM 1474 C CA . LEU A 1 209 ? -12.096 11.409 13.358 1.00 88.44 209 LEU A CA 1
ATOM 1475 C C . LEU A 1 209 ? -13.250 10.969 12.457 1.00 88.44 209 LEU A C 1
ATOM 1477 O O . LEU A 1 209 ? -13.099 10.041 11.664 1.00 88.44 209 LEU A O 1
ATOM 1481 N N . ASN A 1 210 ? -14.391 11.666 12.544 1.00 87.38 210 ASN A N 1
ATOM 1482 C CA . ASN A 1 210 ? -15.587 11.417 11.723 1.00 87.38 210 ASN A CA 1
ATOM 1483 C C . ASN A 1 210 ? -16.180 9.997 11.846 1.00 87.38 210 ASN A C 1
ATOM 1485 O O . ASN A 1 210 ? -16.858 9.518 10.938 1.00 87.38 210 ASN A O 1
ATOM 1489 N N . ALA A 1 211 ? -15.964 9.325 12.976 1.00 85.81 211 ALA A N 1
ATOM 1490 C CA . ALA A 1 211 ? -16.303 7.914 13.137 1.00 85.81 211 ALA A CA 1
ATOM 1491 C C . ALA A 1 211 ? -17.815 7.598 13.243 1.00 85.81 211 ALA A C 1
ATOM 1493 O O . ALA A 1 211 ? -18.186 6.427 13.257 1.00 85.81 211 ALA A O 1
ATOM 1494 N N . ILE A 1 212 ? -18.705 8.602 13.244 1.00 85.38 212 ILE A N 1
ATOM 1495 C CA . ILE A 1 212 ? -20.166 8.425 13.430 1.00 85.38 212 I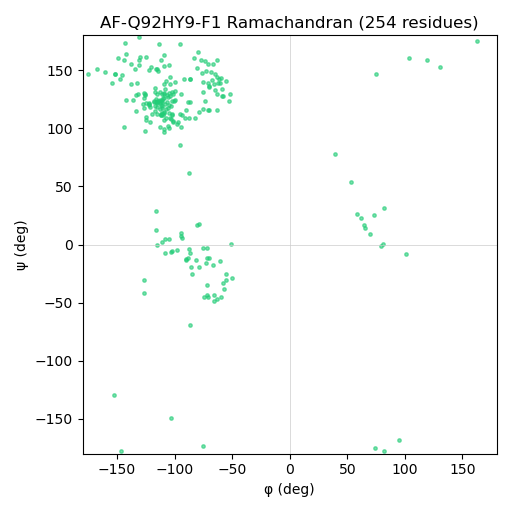LE A CA 1
ATOM 1496 C C . ILE A 1 212 ? -20.781 7.494 12.381 1.00 85.38 212 ILE A C 1
ATOM 1498 O O . ILE A 1 212 ? -21.731 6.774 12.666 1.00 85.38 212 ILE A O 1
ATOM 1502 N N . GLN A 1 213 ? -20.249 7.512 11.159 1.00 86.38 213 GLN A N 1
ATOM 1503 C CA . GLN A 1 213 ? -20.701 6.655 10.056 1.00 86.38 213 GLN A CA 1
ATOM 1504 C C . GLN A 1 213 ? -19.714 5.512 9.781 1.00 86.38 213 GLN A C 1
ATOM 1506 O O . GLN A 1 213 ? -19.877 4.771 8.813 1.00 86.38 213 GLN A O 1
ATOM 1511 N N . ALA A 1 214 ? -18.667 5.383 10.598 1.00 88.62 214 ALA A N 1
ATOM 1512 C CA . ALA A 1 214 ? -17.648 4.361 10.447 1.00 88.62 214 ALA A CA 1
ATOM 1513 C C . ALA A 1 214 ? -18.105 3.022 11.016 1.00 88.62 214 ALA A C 1
ATOM 1515 O O . ALA A 1 214 ? -18.869 2.953 11.983 1.00 88.62 214 ALA A O 1
ATOM 1516 N N . LYS A 1 215 ? -17.549 1.957 10.441 1.00 90.50 215 LYS A N 1
ATOM 1517 C CA . LYS A 1 215 ? -17.611 0.615 11.001 1.00 90.50 215 LYS A CA 1
ATOM 1518 C C . LYS A 1 215 ? -16.216 0.178 11.432 1.00 90.50 215 LYS A C 1
ATOM 1520 O O . LYS A 1 215 ? -15.277 0.232 10.639 1.00 90.50 215 LYS A O 1
ATOM 1525 N N . ILE A 1 216 ? -16.095 -0.330 12.652 1.00 92.00 216 ILE A N 1
ATOM 1526 C CA . ILE A 1 216 ? -14.882 -0.992 13.136 1.00 92.00 216 ILE A CA 1
ATOM 1527 C C . ILE A 1 216 ? -15.210 -2.453 13.410 1.00 92.00 216 ILE A C 1
ATOM 1529 O O . ILE A 1 216 ? -16.128 -2.775 14.164 1.00 92.00 216 ILE A O 1
ATOM 1533 N N . GLN A 1 217 ? -14.470 -3.352 12.773 1.00 94.56 217 GLN A N 1
ATOM 1534 C CA . GLN A 1 217 ? -14.580 -4.783 12.996 1.00 94.56 217 GLN A CA 1
ATOM 1535 C C . GLN A 1 217 ? -13.314 -5.299 13.676 1.00 94.56 217 GLN A C 1
ATOM 1537 O O . GLN A 1 217 ? -12.209 -5.130 13.168 1.00 94.56 217 GLN A O 1
ATOM 1542 N N . ILE A 1 218 ? -13.500 -5.938 14.823 1.00 94.12 218 ILE A N 1
ATOM 1543 C CA . ILE A 1 218 ? -12.449 -6.387 15.727 1.00 94.12 218 ILE A CA 1
ATOM 1544 C C . ILE A 1 218 ? -12.459 -7.915 15.707 1.00 94.12 218 ILE A C 1
ATOM 1546 O O . ILE A 1 218 ? -13.326 -8.548 16.310 1.00 94.12 218 ILE A O 1
ATOM 1550 N N . ASN A 1 219 ? -11.522 -8.499 14.960 1.00 95.38 219 ASN A N 1
ATOM 1551 C CA . ASN A 1 219 ? -11.345 -9.947 14.834 1.00 95.38 219 ASN A CA 1
ATOM 1552 C C . ASN A 1 219 ? -10.168 -10.468 15.688 1.00 95.38 219 ASN A C 1
ATOM 1554 O O . ASN A 1 219 ? -9.977 -11.677 15.794 1.00 95.38 219 ASN A O 1
ATOM 1558 N N . ALA A 1 220 ? -9.407 -9.571 16.317 1.00 94.00 220 ALA A N 1
ATOM 1559 C CA . ALA A 1 220 ? -8.347 -9.857 17.281 1.00 94.00 220 ALA A CA 1
ATOM 1560 C C . ALA A 1 220 ? -8.343 -8.788 18.387 1.00 94.00 220 ALA A C 1
ATOM 1562 O O . ALA A 1 220 ? -9.101 -7.826 18.311 1.00 94.00 220 ALA A O 1
ATOM 1563 N N . ASN A 1 221 ? -7.530 -8.961 19.432 1.00 90.94 221 ASN A N 1
ATOM 1564 C CA . ASN A 1 221 ? -7.514 -8.025 20.558 1.00 90.94 221 ASN A CA 1
ATOM 1565 C C . ASN A 1 221 ? -7.177 -6.600 20.097 1.00 90.94 221 ASN A C 1
ATOM 1567 O O . ASN A 1 221 ? -6.159 -6.381 19.451 1.00 90.94 221 ASN A O 1
ATOM 1571 N N . LEU A 1 222 ? -8.010 -5.630 20.462 1.00 90.25 222 LEU A N 1
ATOM 1572 C CA . LEU A 1 222 ? -7.782 -4.227 20.130 1.00 90.25 222 LEU A CA 1
ATOM 1573 C C . LEU A 1 222 ? -7.834 -3.387 21.398 1.00 90.25 222 LEU A C 1
ATOM 1575 O O . LEU A 1 222 ? -8.808 -3.456 22.151 1.00 90.25 222 LEU A O 1
ATOM 1579 N N . THR A 1 223 ? -6.816 -2.554 21.583 1.00 87.56 223 THR A N 1
ATOM 1580 C CA . THR A 1 223 ? -6.815 -1.506 22.605 1.00 87.56 223 THR A CA 1
ATOM 1581 C C . THR A 1 223 ? -6.937 -0.136 21.943 1.00 87.56 223 THR A C 1
ATOM 1583 O O . THR A 1 223 ? -6.195 0.167 21.011 1.00 87.56 223 THR A O 1
ATOM 1586 N N . ILE A 1 224 ? -7.858 0.708 22.414 1.00 84.50 224 ILE A N 1
ATOM 1587 C CA . ILE A 1 224 ? -7.917 2.128 22.032 1.00 84.50 224 ILE A CA 1
ATOM 1588 C C . ILE A 1 224 ? -7.646 2.971 23.281 1.00 84.50 224 ILE A C 1
ATOM 1590 O O . ILE A 1 224 ? -8.408 2.900 24.246 1.00 84.50 224 ILE A O 1
ATOM 1594 N N . ASN A 1 225 ? -6.564 3.755 23.250 1.00 78.00 225 ASN A N 1
ATOM 1595 C CA . ASN A 1 225 ? -6.087 4.562 24.388 1.00 78.00 225 ASN A CA 1
ATOM 1596 C C . ASN A 1 225 ? -6.532 6.034 24.328 1.00 78.00 225 ASN A C 1
ATOM 1598 O O . ASN A 1 225 ? -6.237 6.816 25.238 1.00 78.00 225 ASN A O 1
ATOM 1602 N N . ASP A 1 226 ? -7.192 6.444 23.241 1.00 72.69 226 ASP A N 1
ATOM 1603 C CA . ASP A 1 226 ? -7.666 7.815 23.089 1.00 72.69 226 ASP A CA 1
ATOM 1604 C C . ASP A 1 226 ? -9.059 7.990 23.730 1.00 72.69 226 ASP A C 1
ATOM 1606 O O . ASP A 1 226 ? -10.014 7.312 23.335 1.00 72.69 226 ASP A O 1
ATOM 1610 N N . PRO A 1 227 ? -9.218 8.918 24.693 1.00 56.75 227 PRO A N 1
ATOM 1611 C CA . PRO A 1 227 ? -10.481 9.132 25.403 1.00 56.75 227 PRO A CA 1
ATOM 1612 C C . PRO A 1 227 ? -11.566 9.767 24.521 1.00 56.75 227 PRO A C 1
ATOM 1614 O O . PRO A 1 227 ? -12.730 9.838 24.910 1.00 56.75 227 PRO A O 1
ATOM 1617 N N . SER A 1 228 ? -11.189 10.255 23.338 1.00 61.00 228 SER A N 1
ATOM 1618 C CA . SER A 1 228 ? -12.025 10.980 22.390 1.00 61.00 228 SER A CA 1
ATOM 1619 C C . SER A 1 228 ? -12.198 10.237 21.069 1.00 61.00 228 SER A C 1
ATOM 1621 O O . SER A 1 228 ? -12.475 10.885 20.061 1.00 61.00 228 SER A O 1
ATOM 1623 N N . ALA A 1 229 ? -12.131 8.896 21.067 1.00 55.50 229 ALA A N 1
ATOM 1624 C CA . ALA A 1 229 ? -12.401 8.034 19.902 1.00 55.50 229 ALA A CA 1
ATOM 1625 C C . ALA A 1 229 ? -13.746 8.307 19.175 1.00 55.50 229 ALA A C 1
ATOM 1627 O O . ALA A 1 229 ? -14.052 7.679 18.164 1.00 55.50 229 ALA A O 1
ATOM 1628 N N . GLY A 1 230 ? -14.523 9.277 19.657 1.00 62.09 230 GLY A N 1
ATOM 1629 C CA . GLY A 1 230 ? -15.693 9.835 19.019 1.00 62.09 230 GLY A CA 1
ATOM 1630 C C . GLY A 1 230 ? -16.908 8.963 19.259 1.00 62.09 230 GLY A C 1
ATOM 1631 O O . GLY A 1 230 ? -16.858 7.948 19.952 1.00 62.09 230 GLY A O 1
ATOM 1632 N N . ASP A 1 231 ? -18.020 9.374 18.666 1.00 73.25 231 ASP A N 1
ATOM 1633 C CA . ASP A 1 231 ? -19.158 8.482 18.510 1.00 73.25 231 ASP A CA 1
ATOM 1634 C C . ASP A 1 231 ? -18.822 7.578 17.304 1.00 73.25 231 ASP A C 1
ATOM 1636 O O . ASP A 1 231 ? -18.663 8.083 16.192 1.00 73.25 231 ASP A O 1
ATOM 1640 N N . ILE A 1 232 ? -18.639 6.271 17.522 1.00 77.25 232 ILE A N 1
ATOM 1641 C CA . ILE A 1 232 ? -18.380 5.282 16.459 1.00 77.25 232 ILE A CA 1
ATOM 1642 C C . ILE A 1 232 ? -19.715 4.659 16.043 1.00 77.25 232 ILE A C 1
ATOM 1644 O O . ILE A 1 232 ? -20.475 4.213 16.900 1.00 77.25 232 ILE A O 1
ATOM 1648 N N . GLY A 1 233 ? -20.000 4.625 14.740 1.00 79.12 233 GLY A N 1
ATOM 1649 C CA . GLY A 1 233 ? -21.300 4.194 14.215 1.00 79.12 233 GLY A CA 1
ATOM 1650 C C . GLY A 1 233 ? -21.639 2.721 14.459 1.00 79.12 233 GLY A C 1
ATOM 1651 O O . GLY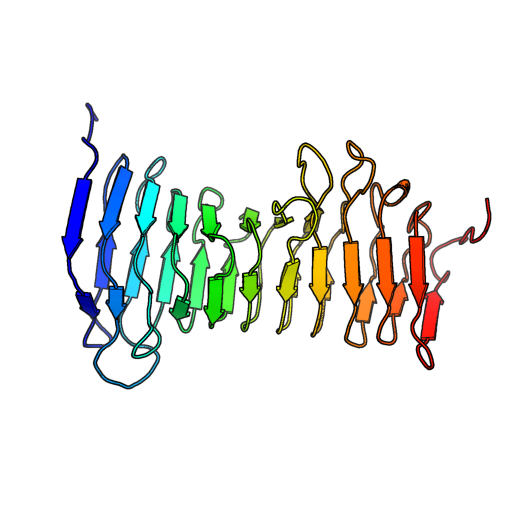 A 1 233 ? -22.739 2.403 14.906 1.00 79.12 233 GLY A O 1
ATOM 1652 N N . ASP A 1 234 ? -20.708 1.817 14.151 1.00 84.94 234 ASP A N 1
ATOM 1653 C CA . ASP A 1 234 ? -20.872 0.365 14.317 1.00 84.94 234 ASP A CA 1
ATOM 1654 C C . ASP A 1 234 ? -19.547 -0.254 14.787 1.00 84.94 234 ASP A C 1
ATOM 1656 O O . ASP A 1 234 ? -18.516 -0.105 14.127 1.00 84.94 234 ASP A O 1
ATOM 1660 N N . ILE A 1 235 ? -19.572 -0.963 15.918 1.00 87.75 235 ILE A N 1
ATOM 1661 C CA . ILE A 1 235 ? -18.454 -1.780 16.398 1.00 87.75 235 ILE A CA 1
ATOM 1662 C C . ILE A 1 235 ? -18.914 -3.233 16.448 1.00 87.75 235 ILE A C 1
ATOM 1664 O O . ILE A 1 235 ? -19.860 -3.574 17.161 1.00 87.75 235 ILE A O 1
ATOM 1668 N N . ARG A 1 236 ? -18.206 -4.111 15.732 1.00 89.44 236 ARG A N 1
ATOM 1669 C CA . ARG A 1 236 ? -18.435 -5.562 15.771 1.00 89.44 236 ARG A CA 1
ATOM 1670 C C . ARG A 1 236 ? -17.221 -6.263 16.340 1.00 89.44 236 ARG A C 1
ATOM 1672 O O . ARG A 1 236 ? -16.136 -6.152 15.780 1.00 89.44 236 ARG A O 1
ATOM 1679 N N . ILE A 1 237 ? -17.431 -7.004 17.418 1.00 90.00 237 ILE A N 1
ATOM 1680 C CA . ILE A 1 237 ? -16.393 -7.739 18.142 1.00 90.00 237 ILE A CA 1
ATOM 1681 C C . ILE A 1 237 ? -16.644 -9.228 17.908 1.00 90.00 237 ILE A C 1
ATOM 1683 O O . ILE A 1 237 ? -17.757 -9.702 18.140 1.00 90.00 237 ILE A O 1
ATOM 1687 N N . ALA A 1 238 ? -15.647 -9.946 17.393 1.00 89.69 238 ALA A N 1
ATOM 1688 C CA . ALA A 1 238 ? -15.752 -11.379 17.135 1.00 89.69 238 ALA A CA 1
ATOM 1689 C C . ALA A 1 238 ? -15.702 -12.203 18.436 1.00 89.69 238 ALA A C 1
ATOM 1691 O O . ALA A 1 238 ? -15.158 -11.762 19.453 1.00 89.69 238 ALA A O 1
ATOM 1692 N N . ASP A 1 239 ? -16.232 -13.428 18.400 1.00 86.75 239 ASP A N 1
ATOM 1693 C CA . ASP A 1 239 ? -16.183 -14.349 19.539 1.00 86.75 239 ASP A CA 1
ATOM 1694 C C . ASP A 1 239 ? -14.740 -14.575 20.019 1.00 86.75 239 ASP A C 1
ATOM 1696 O O . ASP A 1 239 ? -13.821 -14.739 19.217 1.00 86.75 239 ASP A O 1
ATOM 1700 N N . ASN A 1 240 ? -14.548 -14.653 21.340 1.00 87.12 240 ASN A N 1
ATOM 1701 C CA . ASN A 1 240 ? -13.244 -14.872 21.987 1.00 87.12 240 ASN A CA 1
ATOM 1702 C C . ASN A 1 240 ? -12.190 -13.778 21.722 1.00 87.12 240 ASN A C 1
ATOM 1704 O O . ASN A 1 240 ? -10.996 -14.037 21.868 1.00 87.12 240 ASN A O 1
ATOM 1708 N N . THR A 1 241 ? -12.613 -12.561 21.373 1.00 87.38 241 THR A N 1
ATOM 1709 C CA . THR A 1 241 ? -11.729 -11.389 21.270 1.00 87.38 241 THR A CA 1
ATOM 1710 C C . THR A 1 241 ? -11.995 -10.397 22.397 1.00 87.38 241 THR A C 1
ATOM 1712 O O . THR A 1 241 ? -13.093 -10.346 22.956 1.00 87.38 241 THR A O 1
ATOM 1715 N N . THR A 1 242 ? -10.974 -9.617 22.756 1.00 81.50 242 THR A N 1
ATOM 1716 C CA . THR A 1 242 ? -11.090 -8.556 23.762 1.00 81.50 242 THR A CA 1
ATOM 1717 C C . THR A 1 242 ? -11.011 -7.190 23.092 1.00 81.50 242 THR A C 1
ATOM 1719 O O . THR A 1 242 ? -10.045 -6.891 22.392 1.00 81.50 242 THR A O 1
ATOM 1722 N N . TYR A 1 243 ? -12.005 -6.343 23.347 1.00 84.38 243 TYR A N 1
ATOM 1723 C CA . TYR A 1 243 ? -11.929 -4.913 23.066 1.00 84.38 243 TYR A CA 1
ATOM 1724 C C . TYR A 1 243 ? -11.667 -4.173 24.377 1.00 84.38 243 TYR A C 1
ATOM 1726 O O . TYR A 1 243 ? -12.523 -4.153 25.265 1.00 84.38 243 TYR A O 1
ATOM 1734 N N . THR A 1 244 ? -10.472 -3.601 24.505 1.00 79.00 244 THR A N 1
ATOM 1735 C CA . THR A 1 244 ? -10.059 -2.836 25.681 1.00 79.00 244 THR A CA 1
ATOM 1736 C C . THR A 1 244 ? -10.143 -1.351 25.374 1.00 79.00 244 THR A C 1
ATOM 1738 O O . THR A 1 244 ? -9.624 -0.864 24.370 1.00 79.00 244 THR A O 1
ATOM 1741 N N . ILE A 1 245 ? -10.769 -0.619 26.284 1.00 74.06 245 ILE A N 1
ATOM 1742 C CA . ILE A 1 245 ? -10.815 0.835 26.260 1.00 74.06 245 ILE A CA 1
ATOM 1743 C C . ILE A 1 245 ? -9.994 1.311 27.448 1.00 74.06 245 ILE A C 1
ATOM 1745 O O . ILE A 1 245 ? -10.396 1.094 28.595 1.00 74.06 245 ILE A O 1
ATOM 1749 N N . ASP A 1 246 ? -8.856 1.944 27.179 1.00 73.19 246 ASP A N 1
ATOM 1750 C CA . ASP A 1 246 ? -8.034 2.540 28.226 1.00 73.19 246 ASP A CA 1
ATOM 1751 C C . ASP A 1 246 ? -8.322 4.040 28.329 1.00 73.19 246 ASP A C 1
ATOM 1753 O O . ASP A 1 246 ? -7.885 4.862 27.526 1.00 73.19 246 ASP A O 1
ATOM 1757 N N . ALA A 1 247 ? -9.081 4.392 29.362 1.00 66.50 247 ALA A N 1
ATOM 1758 C CA . ALA A 1 247 ? -9.438 5.759 29.708 1.00 66.50 247 ALA A CA 1
ATOM 1759 C C . ALA A 1 247 ? -8.323 6.494 30.485 1.00 66.50 247 ALA A C 1
ATOM 1761 O O . ALA A 1 247 ? -8.596 7.518 31.116 1.00 66.50 247 ALA A O 1
ATOM 1762 N N . ALA A 1 248 ? -7.076 5.998 30.475 1.00 69.25 248 ALA A N 1
ATOM 1763 C CA . ALA A 1 248 ? -5.951 6.584 31.213 1.00 69.25 248 ALA A CA 1
ATOM 1764 C C . ALA A 1 248 ? -5.787 8.099 30.993 1.00 69.25 248 ALA A C 1
ATOM 1766 O O . ALA A 1 248 ? -5.330 8.803 31.895 1.00 69.25 248 ALA A O 1
ATOM 1767 N N . ASN A 1 249 ? -6.201 8.608 29.826 1.00 65.12 249 ASN A N 1
ATOM 1768 C CA . ASN A 1 249 ? -6.059 10.012 29.445 1.00 65.12 249 ASN A CA 1
ATOM 1769 C C . ASN A 1 249 ? -7.379 10.815 29.418 1.00 65.12 249 ASN A C 1
ATOM 1771 O O . ASN A 1 249 ? -7.355 11.987 29.042 1.00 65.12 249 ASN A O 1
ATOM 1775 N N . GLY A 1 250 ? -8.528 10.247 29.812 1.00 64.88 250 GLY A N 1
ATOM 1776 C CA . GLY A 1 250 ? -9.799 10.987 29.858 1.00 64.88 250 GLY A CA 1
ATOM 1777 C C . GLY A 1 250 ? -11.064 10.124 29.927 1.00 64.88 250 GLY A C 1
ATOM 1778 O O . GLY A 1 250 ? -11.010 8.905 29.849 1.00 64.88 250 GLY A O 1
ATOM 1779 N N . ASN A 1 251 ? -12.227 10.767 30.076 1.00 64.06 251 ASN A N 1
ATOM 1780 C CA . ASN A 1 251 ? -13.515 10.071 30.178 1.00 64.06 251 ASN A CA 1
ATOM 1781 C C . ASN A 1 251 ? -13.915 9.431 28.847 1.00 64.06 251 ASN A C 1
ATOM 1783 O O . ASN A 1 251 ? -13.913 10.112 27.826 1.00 64.06 251 ASN A O 1
ATOM 1787 N N . VAL A 1 252 ? -14.390 8.185 28.893 1.00 63.41 252 VAL A N 1
ATOM 1788 C CA . VAL A 1 252 ? -14.992 7.514 27.736 1.00 63.41 252 VAL A CA 1
ATOM 1789 C C . VAL A 1 252 ? -16.501 7.447 27.915 1.00 63.41 252 VAL A C 1
ATOM 1791 O O . VAL A 1 252 ? -16.993 6.973 28.940 1.00 63.41 252 VAL A O 1
ATOM 1794 N N . ASN A 1 253 ? -17.244 7.924 26.916 1.00 60.75 253 ASN A N 1
ATOM 1795 C CA . ASN A 1 253 ? -18.694 7.796 26.887 1.00 60.75 253 ASN A CA 1
ATOM 1796 C C . ASN A 1 253 ? -19.098 6.659 25.942 1.00 60.75 253 ASN A C 1
ATOM 1798 O O . ASN A 1 253 ? -19.000 6.801 24.729 1.00 60.75 253 ASN A O 1
ATOM 1802 N N . LEU A 1 254 ? -19.537 5.535 26.511 1.00 60.50 254 LEU A N 1
ATOM 1803 C CA . LEU A 1 254 ? -19.875 4.327 25.751 1.00 60.50 254 LEU A CA 1
ATOM 1804 C C . LEU A 1 254 ? -21.309 4.309 25.223 1.00 60.50 254 LEU A C 1
ATOM 1806 O O . LEU A 1 254 ? -21.616 3.522 24.334 1.00 60.50 254 LEU A O 1
ATOM 1810 N N . LEU A 1 255 ? -22.193 5.128 25.793 1.00 54.12 255 LEU A N 1
ATOM 1811 C CA . LEU A 1 255 ? -23.622 5.136 25.504 1.00 54.12 255 LEU A CA 1
ATOM 1812 C C . LEU A 1 255 ? -24.103 6.590 25.570 1.00 54.12 255 LEU A C 1
ATOM 1814 O O . LEU A 1 255 ? -24.281 7.133 26.662 1.00 54.12 255 LEU A O 1
ATOM 1818 N N . LYS A 1 256 ? -24.284 7.227 24.411 1.00 54.03 256 LYS A N 1
ATOM 1819 C CA . LYS A 1 256 ? -25.072 8.462 24.312 1.00 54.03 256 LYS A CA 1
ATOM 1820 C C . LYS A 1 256 ? -26.531 8.145 24.035 1.00 54.03 256 LYS A C 1
ATOM 1822 O O . LYS A 1 256 ? -26.785 7.249 23.201 1.00 54.03 256 LYS A O 1
#

Mean predicted aligned error: 6.31 Å

Solvent-accessible surface area (backbone atoms only — not comparable to full-atom values): 11604 Å² total; per-residue (Å²): 133,87,75,62,68,70,45,77,45,86,41,76,64,45,73,27,64,41,71,85,29,70,50,70,51,78,46,75,24,43,38,41,36,41,35,28,42,27,10,73,67,69,48,69,51,18,12,35,42,38,31,9,56,30,74,73,6,33,29,39,34,54,26,34,30,13,77,74,12,23,17,34,30,37,35,27,37,27,7,30,31,36,37,51,23,57,38,41,27,20,53,32,35,35,29,66,25,57,62,13,34,54,39,43,31,62,64,18,40,36,39,31,31,39,37,32,28,79,60,9,47,42,45,43,36,28,27,32,39,36,59,24,38,36,34,42,21,39,29,46,32,38,55,34,17,66,92,17,39,38,35,34,58,26,42,34,39,30,46,21,39,33,29,36,92,38,100,72,13,21,18,31,42,37,33,54,34,50,61,47,58,65,30,41,35,35,20,72,92,30,87,33,2,19,34,44,34,35,57,30,69,44,60,45,74,39,47,35,36,50,20,55,35,17,34,42,37,33,65,24,37,37,36,40,44,30,35,60,40,54,62,62,51,41,78,45,75,40,89,98,46,52,81,45,77,42,48,88,77,36,76,69,80,92,77,132

Foldseek 3Di:
DPDDDEAEAEDQEAEQAAQPAEDADDTLEEYEYEHEYEHQVLEAQHYEYEPCQDAHYEYEYQEAYHPSYAYNEYEQHAAEYEYNYQEHGHQEYEDHDLNYEYEYDANHEYHHEYEYDANHAYEYEYAYAHQHEYDREQEDEYHHAPPGEDEDQEEYAYAEYEQDDDPEETEEYAHNYEYHYNEYEFQQVYLARYEYEYQEEYEAAYAYHNQLRYEYEYNAEYEYADQPVDNHNYYHYDPPHDYHYHCVPHHHDPDD